Protein AF-A0A5B9WBH3-F1 (afdb_monomer_lite)

pLDDT: mean 72.21, std 20.03, range [35.59, 97.56]

Sequence (198 aa):
MARPLIAVFTYAAILFGCCPAHALAQNEKASPVPAEVEDGIDQLLQKSAAARLLAEMGPGTPIDAKVARLIDRLSLRDRVHTQAAATALIMLGRPAVPSIVRRMDDRRDVGILSFENRSPDAFEGVRHMGLPKVVDCLDEILSEITGEPVGSMAAGGREPGTARDERVAAWTEYLARMSPPVPAKSLPALRPAARPGR

Secondary structure (DSSP, 8-state):
----------------------SS-S----PPPPHHHHHHHHHHHHHHHHHHHHHHT-TTSHHHHHHHHHHHHHTT--HHHHHHHHHHHHHT-GGGHHHHHTT----SB---EEEE---TT-SSSEEEE---BHHHHHHHHHHHHHS--TT----S---HHHHHHHHHHHHHHHHHHHSPPPPGGGS---PPPPP---

Foldseek 3Di:
DDDDDDDDDDDDDDDDDDDDPDPPDPDPCPPPDPVVVVVVVVVVVLQVVLQVLLVCLDDPHPLLVLLVVLLVQQLPQDAVSVAVSLVVLLVVAPSNLNSLLVVLPFFRFGHKYKDQDPDPPDPDRIDIDRQGTSNSSSLVSNCSRPVDNQLPPPDDDDDPVVSSVSSSVSSVVVSVVSHDPDPPPPPDPPDPPPPPDD

Radius of gyration: 30.35 Å; chains: 1; bounding box: 63×84×89 Å

Structure (mmCIF, N/CA/C/O backbone):
data_AF-A0A5B9WBH3-F1
#
_entry.id   AF-A0A5B9WBH3-F1
#
loop_
_atom_site.group_PDB
_atom_site.id
_atom_site.type_symbol
_atom_site.label_atom_id
_atom_site.label_alt_id
_atom_site.label_comp_id
_atom_site.label_asym_id
_atom_site.label_entity_id
_atom_site.label_seq_id
_atom_site.pdbx_PDB_ins_code
_atom_site.Cartn_x
_atom_site.Cartn_y
_atom_site.Cartn_z
_atom_site.occupancy
_atom_site.B_iso_or_equiv
_atom_site.auth_seq_id
_atom_site.auth_comp_id
_atom_site.auth_asym_id
_atom_site.auth_atom_id
_atom_site.pdbx_PDB_model_num
ATOM 1 N N . MET A 1 1 ? -31.307 44.454 30.423 1.00 45.28 1 MET A N 1
ATOM 2 C CA . MET A 1 1 ? -31.261 45.141 31.731 1.00 45.28 1 MET A CA 1
ATOM 3 C C . MET A 1 1 ? -32.272 44.480 32.651 1.00 45.28 1 MET A C 1
ATOM 5 O O . MET A 1 1 ? -33.445 44.556 32.328 1.00 45.28 1 MET A O 1
ATOM 9 N N . ALA A 1 2 ? -31.815 43.790 33.702 1.00 37.78 2 ALA A N 1
ATOM 10 C CA . ALA A 1 2 ? -32.534 43.517 34.960 1.00 37.78 2 ALA A CA 1
ATOM 11 C C . ALA A 1 2 ? -31.741 42.469 35.768 1.00 37.78 2 ALA A C 1
ATOM 13 O O . ALA A 1 2 ? -31.766 41.282 35.458 1.00 37.78 2 ALA A O 1
ATOM 14 N N . ARG A 1 3 ? -31.014 42.933 36.790 1.00 41.84 3 ARG A N 1
ATOM 15 C CA . ARG A 1 3 ? -30.719 42.164 38.011 1.00 41.84 3 ARG A CA 1
ATOM 16 C C . ARG A 1 3 ? -31.828 42.475 39.016 1.00 41.84 3 ARG A C 1
ATOM 18 O O . ARG A 1 3 ? -32.322 43.603 39.008 1.00 41.84 3 ARG A O 1
ATOM 25 N N . PRO A 1 4 ? -32.208 41.514 39.861 1.00 50.97 4 PRO A N 1
ATOM 26 C CA . PRO A 1 4 ? -31.998 41.638 41.319 1.00 50.97 4 PRO A CA 1
ATOM 27 C C . PRO A 1 4 ? -31.682 40.256 41.948 1.00 50.97 4 PRO A C 1
ATOM 29 O O . PRO A 1 4 ? -31.708 39.263 41.235 1.00 50.97 4 PRO A O 1
ATOM 32 N N . LEU A 1 5 ? -31.387 40.005 43.225 1.00 41.09 5 LEU A N 1
ATOM 33 C CA . LEU A 1 5 ? -31.186 40.705 44.506 1.00 41.09 5 LEU A CA 1
ATOM 34 C C . LEU A 1 5 ? -30.414 39.652 45.346 1.00 41.09 5 LEU A C 1
ATOM 36 O O . LEU A 1 5 ? -30.782 38.482 45.342 1.00 41.09 5 LEU A O 1
ATOM 40 N N . ILE A 1 6 ? -29.211 39.928 45.845 1.00 37.62 6 ILE A N 1
ATOM 41 C CA . ILE A 1 6 ? -28.932 40.278 47.250 1.00 37.62 6 ILE A CA 1
ATOM 42 C C . ILE A 1 6 ? -29.762 39.461 48.260 1.00 37.62 6 ILE A C 1
ATOM 44 O O . ILE A 1 6 ? -30.907 39.799 48.544 1.00 37.62 6 ILE A O 1
ATOM 48 N N . ALA A 1 7 ? -29.129 38.457 48.871 1.00 40.09 7 ALA A N 1
ATOM 49 C CA . ALA A 1 7 ? -29.493 37.963 50.194 1.00 40.09 7 ALA A CA 1
ATOM 50 C C . ALA A 1 7 ? -28.272 38.117 51.105 1.00 40.09 7 ALA A C 1
ATOM 52 O O . ALA A 1 7 ? -27.273 37.409 50.994 1.00 40.09 7 ALA A O 1
ATOM 53 N N . VAL A 1 8 ? -28.370 39.135 51.951 1.00 39.97 8 VAL A N 1
ATOM 54 C CA . VAL A 1 8 ? -27.494 39.437 53.075 1.00 39.97 8 VAL A CA 1
ATOM 55 C C . VAL A 1 8 ? -27.805 38.429 54.178 1.00 39.97 8 VAL A C 1
ATOM 57 O O . VAL A 1 8 ? -28.952 38.339 54.603 1.00 39.97 8 VAL A O 1
ATOM 60 N N . PHE A 1 9 ? -26.801 37.707 54.668 1.00 40.72 9 PHE A N 1
ATOM 61 C CA . PHE A 1 9 ? -26.866 37.090 55.991 1.00 40.72 9 PHE A CA 1
ATOM 62 C C . PHE A 1 9 ? -25.696 37.596 56.824 1.00 40.72 9 PHE A C 1
ATOM 64 O O . PHE A 1 9 ? -24.573 37.104 56.760 1.00 40.72 9 PHE A O 1
ATOM 71 N N . THR A 1 10 ? -25.992 38.639 57.588 1.00 38.06 10 THR A N 1
ATOM 72 C CA . THR A 1 10 ? -25.220 39.085 58.738 1.00 38.06 10 THR A CA 1
ATOM 73 C C . THR A 1 10 ? -25.624 38.209 59.919 1.00 38.06 10 THR A C 1
ATOM 75 O O . THR A 1 10 ? -26.797 38.187 60.284 1.00 38.06 10 THR A O 1
ATOM 78 N N . TYR A 1 11 ? -24.673 37.531 60.556 1.00 38.16 11 TYR A N 1
ATOM 79 C CA . TYR A 1 11 ? -24.793 37.215 61.977 1.00 38.16 11 TYR A CA 1
ATOM 80 C C . TYR A 1 11 ? -23.462 37.516 62.654 1.00 38.16 11 TYR A C 1
ATOM 82 O O . TYR A 1 11 ? -22.400 37.065 62.228 1.00 38.16 11 TYR A O 1
ATOM 90 N N . ALA A 1 12 ? -23.547 38.386 63.652 1.00 40.47 12 ALA A N 1
ATOM 91 C CA . ALA A 1 12 ? -22.432 38.961 64.369 1.00 40.47 12 ALA A CA 1
ATOM 92 C C . ALA A 1 12 ? -21.926 38.020 65.474 1.00 40.47 12 ALA A C 1
ATOM 94 O O . ALA A 1 12 ? -22.718 37.415 66.188 1.00 40.47 12 ALA A O 1
ATOM 95 N N . ALA A 1 13 ? -20.594 37.954 65.549 1.00 40.16 13 ALA A N 1
ATOM 96 C CA . ALA A 1 13 ? -19.696 37.881 66.705 1.00 40.16 13 ALA A CA 1
ATOM 97 C C . ALA A 1 13 ? -20.182 37.268 68.035 1.00 40.16 13 ALA A C 1
ATOM 99 O O . ALA A 1 13 ? -21.192 37.687 68.588 1.00 40.16 13 ALA A O 1
ATOM 100 N N . ILE A 1 14 ? -19.311 36.461 68.663 1.00 40.50 14 ILE A N 1
ATOM 101 C CA . ILE A 1 14 ? -18.553 36.877 69.864 1.00 40.50 14 ILE A CA 1
ATOM 102 C C . ILE A 1 14 ? -17.531 35.796 70.284 1.00 40.50 14 ILE A C 1
ATOM 104 O O . ILE A 1 14 ? -17.875 34.652 70.549 1.00 40.50 14 ILE A O 1
ATOM 108 N N . LEU A 1 15 ? -16.268 36.241 70.319 1.00 41.50 15 LEU A N 1
ATOM 109 C CA . LEU A 1 15 ? -15.185 35.936 71.265 1.00 41.50 15 LEU A CA 1
ATOM 110 C C . LEU A 1 15 ? -14.890 34.469 71.618 1.00 41.50 15 LEU A C 1
ATOM 112 O O . LEU A 1 15 ? -15.536 33.902 72.483 1.00 41.50 15 LEU A O 1
ATOM 116 N N . PHE A 1 16 ? -13.768 33.947 71.119 1.00 39.69 16 PHE A N 1
ATOM 117 C CA . PHE A 1 16 ? -12.687 33.463 71.986 1.00 39.69 16 PHE A CA 1
ATOM 118 C C . PHE A 1 16 ? -11.386 33.408 71.179 1.00 39.69 16 PHE A C 1
ATOM 120 O O . PHE A 1 16 ? -11.353 32.934 70.045 1.00 39.69 16 PHE A O 1
ATOM 127 N N . GLY A 1 17 ? -10.324 33.975 71.746 1.00 43.62 17 GLY A N 1
ATOM 128 C CA . GLY A 1 17 ? -9.016 34.043 71.118 1.00 43.62 17 GLY A CA 1
ATOM 129 C C . GLY A 1 17 ? -8.348 32.674 71.012 1.00 43.62 17 GLY A C 1
ATOM 130 O O . GLY A 1 17 ? -8.277 31.934 71.986 1.00 43.62 17 GLY A O 1
ATOM 131 N N . CYS A 1 18 ? -7.817 32.386 69.828 1.00 35.59 18 CYS A N 1
ATOM 132 C CA . CYS A 1 18 ? -6.565 31.667 69.611 1.00 35.59 18 CYS A CA 1
ATOM 133 C C . CYS A 1 18 ? -6.263 31.703 68.111 1.00 35.59 18 CYS A C 1
ATOM 135 O O . CYS A 1 18 ? -6.928 31.040 67.320 1.00 35.59 18 CYS A O 1
ATOM 137 N N . CYS A 1 19 ? -5.223 32.440 67.719 1.00 44.34 19 CYS A N 1
ATOM 138 C CA . CYS A 1 19 ? -4.412 31.982 66.596 1.00 44.34 19 CYS A CA 1
ATOM 139 C C . CYS A 1 19 ? -3.874 30.595 66.973 1.00 44.34 19 CYS A C 1
ATOM 141 O O . CYS A 1 19 ? -3.338 30.427 68.069 1.00 44.34 19 CYS A O 1
ATOM 143 N N . PRO A 1 20 ? -3.970 29.625 66.060 1.00 45.88 20 PRO A N 1
ATOM 144 C CA . PRO A 1 20 ? -2.721 29.275 65.414 1.00 45.88 20 PRO A CA 1
ATOM 145 C C . PRO A 1 20 ? -2.880 29.130 63.903 1.00 45.88 20 PRO A C 1
ATOM 147 O O . PRO A 1 20 ? -3.717 28.393 63.383 1.00 45.88 20 PRO A O 1
ATOM 150 N N . ALA A 1 21 ? -1.980 29.808 63.200 1.00 46.62 21 ALA A N 1
ATOM 151 C CA . ALA A 1 21 ? -1.525 29.415 61.882 1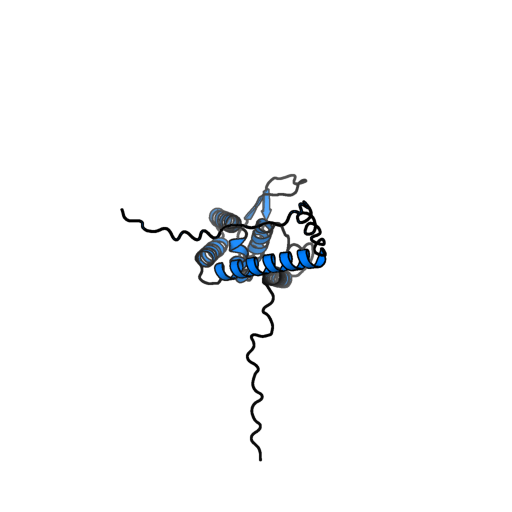.00 46.62 21 ALA A CA 1
ATOM 152 C C . ALA A 1 21 ? -0.964 27.981 61.958 1.00 46.62 21 ALA A C 1
ATOM 154 O O . ALA A 1 21 ? 0.203 27.784 62.294 1.00 46.62 21 ALA A O 1
ATOM 155 N N . HIS A 1 22 ? -1.817 26.977 61.736 1.00 43.72 22 HIS A N 1
ATOM 156 C CA . HIS A 1 22 ? -1.407 25.568 61.649 1.00 43.72 22 HIS A CA 1
ATOM 157 C C . HIS A 1 22 ? -2.372 24.683 60.838 1.00 43.72 22 HIS A C 1
ATOM 159 O O . HIS A 1 22 ? -2.498 23.492 61.097 1.00 43.72 22 HIS A O 1
ATOM 165 N N . ALA A 1 23 ? -3.058 25.249 59.840 1.00 40.47 23 ALA A N 1
ATOM 166 C CA . ALA A 1 23 ? -3.961 24.497 58.956 1.00 40.47 23 ALA A CA 1
ATOM 167 C C . ALA A 1 23 ? -3.548 24.541 57.472 1.00 40.47 23 ALA A C 1
ATOM 169 O O . ALA A 1 23 ? -4.366 24.309 56.588 1.00 40.47 23 ALA A O 1
ATOM 170 N N . LEU A 1 24 ? -2.276 24.830 57.186 1.00 45.56 24 LEU A N 1
ATOM 171 C CA . LEU A 1 24 ? -1.688 24.739 55.849 1.00 45.56 24 LEU A CA 1
ATOM 172 C C . LEU A 1 24 ? -0.327 24.053 55.967 1.00 45.56 24 LEU A C 1
ATOM 174 O O . LEU A 1 24 ? 0.647 24.747 56.225 1.00 45.56 24 LEU A O 1
ATOM 178 N N . ALA A 1 25 ? -0.276 22.720 55.856 1.00 42.53 25 ALA A N 1
ATOM 179 C CA . ALA A 1 25 ? 0.898 21.955 55.387 1.00 42.53 25 ALA A CA 1
ATOM 180 C C . ALA A 1 25 ? 0.766 20.445 55.670 1.00 42.53 25 ALA A C 1
ATOM 182 O O . ALA A 1 25 ? 1.658 19.858 56.266 1.00 42.53 25 ALA A O 1
ATOM 183 N N . GLN A 1 26 ? -0.320 19.781 55.260 1.00 42.81 26 GLN A N 1
ATOM 184 C CA . GLN A 1 26 ? -0.323 18.311 55.147 1.00 42.81 26 GLN A CA 1
ATOM 185 C C . GLN A 1 26 ? -1.177 17.857 53.958 1.00 42.81 26 GLN A C 1
ATOM 187 O O . GLN A 1 26 ? -2.165 17.155 54.130 1.00 42.81 26 GLN A O 1
ATOM 192 N N . ASN A 1 27 ? -0.825 18.280 52.739 1.00 44.38 27 ASN A N 1
ATOM 193 C CA . ASN A 1 27 ? -1.288 17.587 51.529 1.00 44.38 27 ASN A CA 1
ATOM 194 C C . ASN A 1 27 ? -0.328 17.759 50.333 1.00 44.38 27 ASN A C 1
ATOM 196 O O . ASN A 1 27 ? -0.752 18.041 49.222 1.00 44.38 27 ASN A O 1
ATOM 200 N N . GLU A 1 28 ? 0.980 17.617 50.568 1.00 47.72 28 GLU A N 1
ATOM 201 C CA . GLU A 1 28 ? 2.017 17.608 49.513 1.00 47.72 28 GLU A CA 1
ATOM 202 C C . GLU A 1 28 ? 2.911 16.364 49.614 1.00 47.72 28 GLU A C 1
ATOM 204 O O . GLU A 1 28 ? 4.130 16.401 49.480 1.00 47.72 28 GLU A O 1
ATOM 209 N N . LYS A 1 29 ? 2.300 15.209 49.867 1.00 47.22 29 LYS A N 1
ATOM 210 C CA . LYS A 1 29 ? 2.923 13.927 49.530 1.00 47.22 29 LYS A CA 1
ATOM 211 C C . LYS A 1 29 ? 1.923 13.107 48.736 1.00 47.22 29 LYS A C 1
ATOM 213 O O . LYS A 1 29 ? 1.423 12.091 49.209 1.00 47.22 29 LYS A O 1
ATOM 218 N N . ALA A 1 30 ? 1.630 13.569 47.519 1.00 48.53 30 ALA A N 1
ATOM 219 C CA . ALA A 1 30 ? 1.211 12.646 46.477 1.00 48.53 30 ALA A CA 1
ATOM 220 C C . ALA A 1 30 ? 2.344 11.619 46.359 1.00 48.53 30 ALA A C 1
ATOM 222 O O . ALA A 1 30 ? 3.451 11.954 45.938 1.00 48.53 30 ALA A O 1
ATOM 223 N N . SER A 1 31 ? 2.106 10.411 46.872 1.00 54.62 31 SER A N 1
ATOM 224 C CA . SER A 1 31 ? 3.015 9.292 46.644 1.00 54.62 31 SER A CA 1
ATOM 225 C C . SER A 1 31 ? 3.222 9.185 45.134 1.00 54.62 31 SER A C 1
ATOM 227 O O . SER A 1 31 ? 2.220 9.253 44.415 1.00 54.62 31 SER A O 1
ATOM 229 N N . PRO A 1 32 ? 4.470 9.069 44.646 1.00 57.03 32 PRO A N 1
ATOM 230 C CA . PRO A 1 32 ? 4.705 8.884 43.224 1.00 57.03 32 PRO A CA 1
ATOM 231 C C . PRO A 1 32 ? 3.894 7.670 42.782 1.00 57.03 32 PRO A C 1
ATOM 233 O O . PRO A 1 32 ? 3.957 6.611 43.416 1.00 57.03 32 PRO A O 1
ATOM 236 N N . VAL A 1 33 ? 3.066 7.862 41.756 1.00 52.12 33 VAL A N 1
ATOM 237 C CA . VAL A 1 33 ? 2.328 6.760 41.149 1.00 52.12 33 VAL A CA 1
ATOM 238 C C . VAL A 1 33 ? 3.382 5.725 40.742 1.00 52.12 33 VAL A C 1
ATOM 240 O O . VAL A 1 33 ? 4.384 6.099 40.130 1.00 52.12 33 VAL A O 1
ATOM 243 N N . PRO A 1 34 ? 3.251 4.453 41.152 1.00 61.97 34 PRO A N 1
ATOM 244 C CA . PRO A 1 34 ? 4.217 3.439 40.758 1.00 61.97 34 PRO A CA 1
ATOM 245 C C . PRO A 1 34 ? 4.263 3.386 39.228 1.00 61.97 34 PRO A C 1
ATOM 247 O O . PRO A 1 34 ? 3.211 3.315 38.595 1.00 61.97 34 PRO A O 1
ATOM 250 N N . ALA A 1 35 ? 5.466 3.438 38.648 1.00 60.31 35 ALA A N 1
ATOM 251 C CA . ALA A 1 35 ? 5.692 3.554 37.201 1.00 60.31 35 ALA A CA 1
ATOM 252 C C . ALA A 1 35 ? 4.912 2.511 36.374 1.00 60.31 35 ALA A C 1
ATOM 254 O O . ALA A 1 35 ? 4.437 2.796 35.284 1.00 60.31 35 ALA A O 1
ATOM 255 N N . GLU A 1 36 ? 4.672 1.333 36.950 1.00 58.53 36 GLU A N 1
ATOM 256 C CA . GLU A 1 36 ? 3.874 0.246 36.370 1.00 58.53 36 GLU A CA 1
ATOM 257 C C . GLU A 1 36 ? 2.406 0.638 36.088 1.00 58.53 36 GLU A C 1
ATOM 259 O O . GLU A 1 36 ? 1.774 0.108 35.173 1.00 58.53 36 GLU A O 1
ATOM 264 N N . VAL A 1 37 ? 1.846 1.568 36.869 1.00 65.75 37 VAL A N 1
ATOM 265 C CA . VAL A 1 37 ? 0.484 2.094 36.693 1.00 65.75 37 VAL A CA 1
ATOM 266 C C . VAL A 1 37 ? 0.457 3.207 35.644 1.00 65.75 37 VAL A C 1
ATOM 268 O O . VAL A 1 37 ? -0.500 3.269 34.873 1.00 65.75 37 VAL A O 1
ATOM 271 N N . GLU A 1 38 ? 1.496 4.044 35.568 1.00 59.59 38 GLU A N 1
ATOM 272 C CA . GLU A 1 38 ? 1.630 5.063 34.513 1.00 59.59 38 GLU A CA 1
ATOM 273 C C . GLU A 1 38 ? 1.822 4.405 33.138 1.00 59.59 38 GLU A C 1
ATOM 275 O O . GLU A 1 38 ? 1.046 4.679 32.220 1.00 59.59 38 GLU A O 1
ATOM 280 N N . ASP A 1 39 ? 2.717 3.417 33.039 1.00 64.00 39 ASP A N 1
ATOM 281 C CA . ASP A 1 39 ? 2.918 2.608 31.830 1.00 64.00 39 ASP A CA 1
ATOM 282 C C . ASP A 1 39 ? 1.623 1.900 31.394 1.00 64.00 39 ASP A C 1
ATOM 284 O O . ASP A 1 39 ? 1.304 1.800 30.204 1.00 64.00 39 ASP A O 1
ATOM 288 N N . GLY A 1 40 ? 0.833 1.418 32.361 1.00 64.75 40 GLY A N 1
ATOM 289 C CA . GLY A 1 40 ? -0.454 0.776 32.107 1.00 64.75 40 GLY A CA 1
ATOM 290 C C . GLY A 1 40 ? -1.502 1.728 31.521 1.00 64.75 40 GLY A C 1
ATOM 291 O O . GLY A 1 40 ? -2.245 1.339 30.613 1.00 64.75 40 GLY A O 1
ATOM 292 N N . ILE A 1 41 ? -1.556 2.971 32.010 1.00 64.31 41 ILE A N 1
ATOM 293 C CA . ILE A 1 41 ? -2.481 4.009 31.533 1.00 64.31 41 ILE A CA 1
ATOM 294 C C . ILE A 1 41 ? -2.085 4.474 30.128 1.00 64.31 41 ILE A C 1
ATOM 296 O O . ILE A 1 41 ? -2.949 4.525 29.247 1.00 64.31 41 ILE A O 1
ATOM 300 N N . ASP A 1 42 ? -0.800 4.721 29.882 1.00 61.72 42 ASP A N 1
ATOM 301 C CA . ASP A 1 42 ? -0.295 5.146 28.573 1.00 61.72 42 ASP A CA 1
ATOM 302 C C . ASP A 1 42 ? -0.524 4.079 27.504 1.00 61.72 42 ASP A C 1
ATOM 304 O O . ASP A 1 42 ? -1.022 4.364 26.408 1.00 61.72 42 ASP A O 1
ATOM 308 N N . GLN A 1 43 ? -0.283 2.813 27.849 1.00 64.44 43 GLN A N 1
ATOM 309 C CA . GLN A 1 43 ? -0.544 1.704 26.944 1.00 64.44 43 GLN A CA 1
ATOM 310 C C . GLN A 1 43 ? -2.046 1.560 26.623 1.00 64.44 43 GLN A C 1
ATOM 312 O O . GLN A 1 43 ? -2.413 1.229 25.492 1.00 64.44 43 GLN A O 1
ATOM 317 N N . LEU A 1 44 ? -2.936 1.820 27.587 1.00 62.81 44 LEU A N 1
ATOM 318 C CA . LEU A 1 44 ? -4.392 1.827 27.391 1.00 62.81 44 LEU A CA 1
ATOM 319 C C . LEU A 1 44 ? -4.859 2.995 26.512 1.00 62.81 44 LEU A C 1
ATOM 321 O O . LEU A 1 44 ? -5.686 2.801 25.613 1.00 62.81 44 LEU A O 1
ATOM 325 N N . LEU A 1 45 ? -4.309 4.190 26.727 1.00 64.94 45 LEU A N 1
ATOM 326 C CA . LEU A 1 45 ? -4.603 5.375 25.923 1.00 64.94 45 LEU A CA 1
ATOM 327 C C . LEU A 1 45 ? -4.163 5.171 24.470 1.00 64.94 45 LEU A C 1
ATOM 329 O O . LEU A 1 45 ? -4.971 5.368 23.556 1.00 64.94 45 LEU A O 1
ATOM 333 N N . GLN A 1 46 ? -2.949 4.664 24.253 1.00 62.88 46 GLN A N 1
ATOM 334 C CA . GLN A 1 46 ? -2.411 4.359 22.927 1.00 62.88 46 GLN A CA 1
ATOM 335 C C . GLN A 1 46 ? -3.257 3.306 22.188 1.00 62.88 46 GLN A C 1
ATOM 337 O O . GLN A 1 46 ? -3.597 3.490 21.016 1.00 62.88 46 GLN A O 1
ATOM 342 N N . LYS A 1 47 ? -3.699 2.252 22.889 1.00 62.66 47 LYS A N 1
ATOM 343 C CA . LYS A 1 47 ? -4.615 1.223 22.361 1.00 62.66 47 LYS A CA 1
ATOM 344 C C . LYS A 1 47 ? -5.976 1.797 21.948 1.00 62.66 47 LYS A C 1
ATOM 346 O O . LYS A 1 47 ? -6.510 1.434 20.901 1.00 62.66 47 LYS A O 1
ATOM 351 N N . SER A 1 48 ? -6.545 2.703 22.745 1.00 59.06 48 SER A N 1
ATOM 352 C CA . SER A 1 48 ? -7.857 3.308 22.467 1.00 59.06 48 SER A CA 1
ATOM 353 C C . SER A 1 48 ? -7.835 4.285 21.282 1.00 59.06 48 SER A C 1
ATOM 355 O O . SER A 1 48 ? -8.784 4.329 20.494 1.00 59.06 48 SER A O 1
ATOM 357 N N . ALA A 1 49 ? -6.732 5.019 21.106 1.00 62.69 49 ALA A N 1
ATOM 358 C CA . ALA A 1 49 ? -6.524 5.915 19.974 1.00 62.69 49 ALA A CA 1
ATOM 359 C C . ALA A 1 49 ? -6.351 5.136 18.664 1.00 62.69 49 ALA A C 1
ATOM 361 O O . ALA A 1 49 ? -6.963 5.477 17.650 1.00 62.69 49 ALA A O 1
ATOM 362 N N . ALA A 1 50 ? -5.585 4.045 18.697 1.00 61.91 50 ALA A N 1
ATOM 363 C CA . ALA A 1 50 ? -5.367 3.211 17.525 1.00 61.91 50 ALA A CA 1
ATOM 364 C C . ALA A 1 50 ? -6.656 2.506 17.059 1.00 61.91 50 ALA A C 1
ATOM 366 O O . ALA A 1 50 ? -6.935 2.469 15.862 1.00 61.91 50 ALA A O 1
ATOM 367 N N . ALA A 1 51 ? -7.510 2.059 17.988 1.00 61.22 51 ALA A N 1
ATOM 368 C CA . ALA A 1 51 ? -8.837 1.516 17.670 1.00 61.22 51 ALA A CA 1
ATOM 369 C C . ALA A 1 51 ? -9.735 2.510 16.923 1.00 61.22 51 ALA A C 1
ATOM 371 O O . ALA A 1 51 ? -10.397 2.149 15.952 1.00 61.22 51 ALA A O 1
ATOM 372 N N . ARG A 1 52 ? -9.774 3.763 17.396 1.00 64.19 52 ARG A N 1
ATOM 373 C CA . ARG A 1 52 ? -10.585 4.828 16.789 1.00 64.19 52 ARG A CA 1
ATOM 374 C C . ARG A 1 52 ? -10.076 5.181 15.400 1.00 64.19 52 ARG A C 1
ATOM 376 O O . ARG A 1 52 ? -10.865 5.210 14.462 1.00 64.19 52 ARG A O 1
ATOM 383 N N . LEU A 1 53 ? -8.760 5.330 15.259 1.00 64.25 53 LEU A N 1
ATOM 384 C CA . LEU A 1 53 ? -8.108 5.542 13.970 1.00 64.25 53 LEU A CA 1
ATOM 385 C C . LEU A 1 53 ? -8.442 4.414 12.984 1.00 64.25 53 LEU A C 1
ATOM 387 O O . LEU A 1 53 ? -8.846 4.675 11.858 1.00 64.25 53 LEU A O 1
ATOM 391 N N . LEU A 1 54 ? -8.358 3.153 13.406 1.00 65.88 54 LEU A N 1
ATOM 392 C CA . LEU A 1 54 ? -8.703 2.011 12.555 1.00 65.88 54 LEU A CA 1
ATOM 393 C C . LEU A 1 54 ? -10.180 1.991 12.138 1.00 65.88 54 LEU A C 1
ATOM 395 O O . LEU A 1 54 ? -10.480 1.661 10.989 1.00 65.88 54 LEU A O 1
ATOM 399 N N . ALA A 1 55 ? -11.093 2.366 13.037 1.0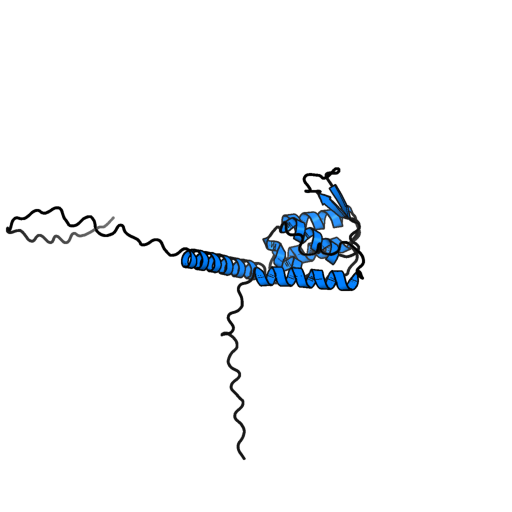0 64.44 55 ALA A N 1
ATOM 400 C CA . ALA A 1 55 ? -12.524 2.447 12.748 1.00 64.44 55 ALA A CA 1
ATOM 401 C C . ALA A 1 55 ? -12.855 3.572 11.750 1.00 64.44 55 ALA A C 1
ATOM 403 O O . ALA A 1 55 ? -13.620 3.357 10.809 1.00 64.44 55 ALA A O 1
ATOM 404 N N . GLU A 1 56 ? -12.227 4.741 11.894 1.00 66.38 56 GLU A N 1
ATOM 405 C CA . GLU A 1 56 ? -12.371 5.886 10.979 1.00 66.38 56 GLU A CA 1
ATOM 406 C C . GLU A 1 56 ? -11.750 5.635 9.593 1.00 66.38 56 GLU A C 1
ATOM 408 O O . GLU A 1 56 ? -12.048 6.342 8.631 1.00 66.38 56 GLU A O 1
ATOM 413 N N . MET A 1 57 ? -10.921 4.594 9.473 1.00 69.88 57 MET A N 1
ATOM 414 C CA . MET A 1 57 ? -10.217 4.181 8.249 1.00 69.88 57 MET A CA 1
ATOM 415 C C . MET A 1 57 ? -10.731 2.819 7.738 1.00 69.88 57 MET A C 1
ATOM 417 O O . MET A 1 57 ? -10.087 2.126 6.937 1.00 69.88 57 MET A O 1
ATOM 421 N N . GLY A 1 58 ? -11.922 2.426 8.206 1.00 71.94 58 GLY A N 1
ATOM 422 C CA . GLY A 1 58 ? -12.659 1.231 7.809 1.00 71.94 58 GLY A CA 1
ATOM 423 C C . GLY A 1 58 ? -12.994 1.167 6.307 1.00 71.94 58 GLY A C 1
ATOM 424 O O . GLY A 1 58 ? -12.751 2.126 5.562 1.00 71.94 58 GLY A O 1
ATOM 425 N N . PRO A 1 59 ? -13.523 0.027 5.825 1.00 80.19 59 PRO A N 1
ATOM 426 C CA . PRO A 1 59 ? -13.950 -0.117 4.436 1.00 80.19 59 PRO A CA 1
ATOM 427 C C . PRO A 1 59 ? -15.014 0.928 4.078 1.00 80.19 59 PRO A C 1
ATOM 429 O O . PRO A 1 59 ? -15.858 1.259 4.907 1.00 80.19 59 PRO A O 1
ATOM 432 N N . GLY A 1 60 ? -14.986 1.443 2.847 1.00 82.12 60 GLY A N 1
ATOM 433 C CA . GLY A 1 60 ? -15.996 2.399 2.366 1.00 82.12 60 GLY A CA 1
ATOM 434 C C . GLY A 1 60 ? -15.783 3.857 2.795 1.00 82.12 60 GLY A C 1
ATOM 435 O O . GLY A 1 60 ? -16.577 4.726 2.440 1.00 82.12 60 GLY A O 1
ATOM 436 N N . THR A 1 61 ? -14.699 4.156 3.509 1.00 87.94 61 THR A N 1
ATOM 437 C CA . THR A 1 61 ? -14.293 5.534 3.819 1.00 87.94 61 THR A CA 1
ATOM 438 C C . THR A 1 61 ? -13.718 6.241 2.578 1.00 87.94 61 THR A C 1
ATOM 440 O O . THR A 1 61 ? -13.270 5.586 1.629 1.00 87.94 61 THR A O 1
ATOM 443 N N . PRO A 1 62 ? -13.657 7.588 2.551 1.00 91.19 62 PRO A N 1
ATOM 444 C CA . PRO A 1 62 ? -13.031 8.313 1.442 1.00 91.19 62 PRO A CA 1
ATOM 445 C C . PRO A 1 62 ? -11.563 7.933 1.206 1.00 91.19 62 PRO A C 1
ATOM 447 O O . PRO A 1 62 ? -11.113 7.889 0.056 1.00 91.19 62 PRO A O 1
ATOM 450 N N . ILE A 1 63 ? -10.822 7.634 2.282 1.00 90.94 63 ILE A N 1
ATOM 451 C CA . ILE A 1 63 ? -9.432 7.174 2.196 1.00 90.94 63 ILE A CA 1
ATOM 452 C C . ILE A 1 63 ? -9.347 5.768 1.598 1.00 90.94 63 ILE A C 1
ATOM 454 O O . ILE A 1 63 ? -8.532 5.550 0.706 1.00 90.94 63 ILE A O 1
ATOM 458 N N . ASP A 1 64 ? -10.245 4.859 1.982 1.00 92.00 64 ASP A N 1
ATOM 459 C CA . ASP A 1 64 ? -10.331 3.504 1.432 1.00 92.00 64 ASP A CA 1
ATOM 460 C C . ASP A 1 64 ? -10.607 3.518 -0.081 1.00 92.00 64 ASP A C 1
ATOM 462 O O . ASP A 1 64 ? -9.907 2.865 -0.858 1.00 92.00 64 ASP A O 1
ATOM 466 N N . ALA A 1 65 ? -11.552 4.354 -0.526 1.00 94.31 65 ALA A N 1
ATOM 467 C CA . ALA A 1 65 ? -11.853 4.538 -1.945 1.00 94.31 65 ALA A CA 1
ATOM 468 C C . ALA A 1 65 ? -10.683 5.166 -2.722 1.00 94.31 65 ALA A C 1
ATOM 470 O O . ALA A 1 65 ? -10.441 4.830 -3.884 1.00 94.31 65 ALA A O 1
ATOM 471 N N . LYS A 1 66 ? -9.944 6.094 -2.098 1.00 96.25 66 LYS A N 1
ATOM 472 C CA . LYS A 1 66 ? -8.748 6.696 -2.700 1.00 96.25 66 LYS A CA 1
ATOM 473 C C . LYS A 1 66 ? -7.621 5.671 -2.831 1.00 96.25 66 LYS A C 1
ATOM 475 O O . LYS A 1 66 ? -7.028 5.597 -3.903 1.00 96.25 66 LYS A O 1
ATOM 480 N N . VAL A 1 67 ? -7.373 4.865 -1.798 1.00 97.00 67 VAL A N 1
ATOM 481 C CA . VAL A 1 67 ? -6.384 3.776 -1.819 1.00 97.00 67 VAL A CA 1
ATOM 482 C C . VAL A 1 67 ? -6.715 2.768 -2.917 1.00 97.00 67 VAL A C 1
ATOM 484 O O . VAL A 1 67 ? -5.845 2.476 -3.729 1.00 97.00 67 VAL A O 1
ATOM 487 N N . ALA A 1 68 ? -7.968 2.310 -3.016 1.00 96.25 68 ALA A N 1
ATOM 488 C CA . ALA A 1 68 ? -8.387 1.369 -4.059 1.00 96.25 68 ALA A CA 1
ATOM 489 C C . ALA A 1 68 ? -8.043 1.872 -5.474 1.00 96.25 68 ALA A C 1
ATOM 491 O O . ALA A 1 68 ? -7.363 1.185 -6.232 1.00 96.25 68 ALA A O 1
ATOM 492 N N . ARG A 1 69 ? -8.415 3.122 -5.792 1.00 97.06 69 ARG A N 1
ATOM 493 C CA . ARG A 1 69 ? -8.116 3.734 -7.099 1.00 97.06 69 ARG A CA 1
ATOM 494 C C . ARG A 1 69 ? -6.621 3.859 -7.384 1.00 97.06 69 ARG A C 1
ATOM 496 O O . ARG A 1 69 ? -6.216 3.773 -8.540 1.00 97.06 69 ARG A O 1
ATOM 503 N N . LEU A 1 70 ? -5.806 4.134 -6.367 1.00 97.56 70 LEU A N 1
ATOM 504 C CA . LEU A 1 70 ? -4.356 4.234 -6.535 1.00 97.56 70 LEU A CA 1
ATOM 505 C C . LEU A 1 70 ? -3.725 2.856 -6.757 1.00 97.56 70 LEU A C 1
ATOM 507 O O . LEU A 1 70 ? -2.862 2.730 -7.619 1.00 97.56 70 LEU A O 1
ATOM 511 N N . ILE A 1 71 ? -4.199 1.822 -6.058 1.00 96.62 71 ILE A N 1
ATOM 512 C CA . ILE A 1 71 ? -3.743 0.439 -6.256 1.00 96.62 71 ILE A CA 1
ATOM 513 C C . ILE A 1 71 ? -4.067 -0.047 -7.671 1.00 96.62 71 ILE A C 1
ATOM 515 O O . ILE A 1 71 ? -3.201 -0.609 -8.338 1.00 96.62 71 ILE A O 1
ATOM 519 N N . ASP A 1 72 ? -5.257 0.256 -8.191 1.00 95.56 72 ASP A N 1
ATOM 520 C CA . ASP A 1 72 ? -5.596 -0.072 -9.581 1.00 95.56 72 ASP A CA 1
ATOM 521 C C . ASP A 1 72 ? -4.652 0.594 -10.589 1.00 95.56 72 ASP A C 1
ATOM 523 O O . ASP A 1 72 ? -4.281 -0.012 -11.595 1.00 95.56 72 ASP A O 1
ATOM 527 N N . ARG A 1 73 ? -4.190 1.815 -10.295 1.00 95.12 73 ARG A N 1
ATOM 528 C CA . ARG A 1 73 ? -3.215 2.518 -11.139 1.00 95.12 73 ARG A CA 1
ATOM 529 C C . ARG A 1 73 ? -1.819 1.902 -11.103 1.00 95.12 73 ARG A C 1
ATOM 531 O O . ARG A 1 73 ? -1.106 2.028 -12.096 1.00 95.12 73 ARG A O 1
ATOM 538 N N . LEU A 1 74 ? -1.431 1.207 -10.029 1.00 94.12 74 LEU A N 1
ATOM 539 C CA . LEU A 1 74 ? -0.151 0.486 -9.992 1.00 94.12 74 LEU A CA 1
ATOM 540 C C . LEU A 1 74 ? -0.082 -0.573 -11.104 1.00 94.12 74 LEU A C 1
ATOM 542 O O . LEU A 1 74 ? 0.966 -0.744 -11.723 1.00 94.12 74 LEU A O 1
ATOM 546 N N . SER A 1 75 ? -1.215 -1.203 -11.425 1.00 91.62 75 SER A N 1
ATOM 547 C CA . SER A 1 75 ? -1.313 -2.276 -12.425 1.00 91.62 75 SER A CA 1
ATOM 548 C C . SER A 1 75 ? -1.361 -1.792 -13.881 1.00 91.62 75 SER A C 1
ATOM 550 O O . SER A 1 75 ? -1.421 -2.615 -14.792 1.00 91.62 75 SER A O 1
ATOM 552 N N . LEU A 1 76 ? -1.334 -0.478 -14.139 1.00 89.00 76 LEU A N 1
ATOM 553 C CA . LEU A 1 76 ? -1.397 0.061 -15.506 1.00 89.00 76 LEU A CA 1
ATOM 554 C C . LEU A 1 76 ? -0.121 -0.188 -16.320 1.00 89.00 76 LEU A C 1
ATOM 556 O O . LEU A 1 76 ? -0.141 -0.013 -17.535 1.00 89.00 76 LEU A O 1
ATOM 560 N N . ARG A 1 77 ? 0.981 -0.586 -15.666 1.00 81.44 77 ARG A N 1
ATOM 561 C CA . ARG A 1 77 ? 2.298 -0.864 -16.275 1.00 81.44 77 ARG A CA 1
ATOM 562 C C . ARG A 1 77 ? 2.913 0.301 -17.061 1.00 81.44 77 ARG A C 1
ATOM 564 O O . ARG A 1 77 ? 3.954 0.132 -17.690 1.00 81.44 77 ARG A O 1
ATOM 571 N N . ASP A 1 78 ? 2.323 1.487 -16.969 1.00 88.88 78 ASP A N 1
ATOM 572 C CA . ASP A 1 78 ? 2.923 2.732 -17.419 1.00 88.88 78 ASP A CA 1
ATOM 573 C C . ASP A 1 78 ? 3.785 3.323 -16.300 1.00 88.88 78 ASP A C 1
ATOM 575 O O . ASP A 1 78 ? 3.299 3.585 -15.199 1.00 88.88 78 ASP A O 1
ATOM 579 N N . ARG A 1 79 ? 5.068 3.564 -16.585 1.00 88.12 79 ARG A N 1
ATOM 580 C CA . ARG A 1 79 ? 6.043 4.003 -15.575 1.00 88.12 79 ARG A CA 1
ATOM 581 C C . ARG A 1 79 ? 5.617 5.292 -14.870 1.00 88.12 79 ARG A C 1
ATOM 583 O O . 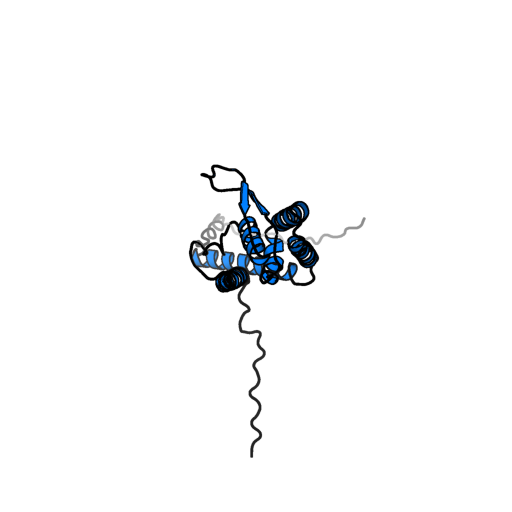ARG A 1 79 ? 5.796 5.400 -13.660 1.00 88.12 79 ARG A O 1
ATOM 590 N N . VAL A 1 80 ? 5.064 6.261 -15.600 1.00 90.81 80 VAL A N 1
ATOM 591 C CA . VAL A 1 80 ? 4.691 7.569 -15.041 1.00 90.81 80 VAL A CA 1
ATOM 592 C C . VAL A 1 80 ? 3.492 7.424 -14.109 1.00 90.81 80 VAL A C 1
ATOM 594 O O . VAL A 1 80 ? 3.528 7.905 -12.976 1.00 90.81 80 VAL A O 1
ATOM 597 N N . HIS A 1 81 ? 2.450 6.716 -14.544 1.00 91.06 81 HIS A N 1
ATOM 598 C CA . HIS A 1 81 ? 1.241 6.508 -13.749 1.00 91.06 81 HIS A CA 1
ATOM 599 C C . HIS A 1 81 ? 1.493 5.602 -12.543 1.00 91.06 81 HIS A C 1
ATOM 601 O O . HIS A 1 81 ? 1.006 5.902 -11.451 1.00 91.06 81 HIS A O 1
ATOM 607 N N . THR A 1 82 ? 2.276 4.535 -12.713 1.00 92.50 82 THR A N 1
ATOM 608 C CA . THR A 1 82 ? 2.649 3.623 -11.628 1.00 92.50 82 THR A CA 1
ATOM 609 C C . THR A 1 82 ? 3.489 4.355 -10.576 1.00 92.50 82 THR A C 1
ATOM 611 O O . THR A 1 82 ? 3.172 4.267 -9.389 1.00 92.50 82 THR A O 1
ATOM 614 N N . GLN A 1 83 ? 4.477 5.166 -10.981 1.00 94.69 83 GLN A N 1
ATOM 615 C CA . GLN A 1 83 ? 5.265 5.981 -10.050 1.00 94.69 83 GLN A CA 1
ATOM 616 C C . GLN A 1 83 ? 4.404 7.021 -9.321 1.00 94.69 83 GLN A C 1
ATOM 618 O O . GLN A 1 83 ? 4.475 7.129 -8.099 1.00 94.69 83 GLN A O 1
ATOM 623 N N . ALA A 1 84 ? 3.550 7.752 -10.044 1.00 94.69 84 ALA A N 1
ATOM 624 C CA . ALA A 1 84 ? 2.661 8.745 -9.444 1.00 94.69 84 ALA A CA 1
ATOM 625 C C . ALA A 1 84 ? 1.681 8.114 -8.443 1.00 94.69 84 ALA A C 1
ATOM 627 O O . ALA A 1 84 ? 1.395 8.701 -7.399 1.00 94.69 84 ALA A O 1
ATOM 628 N N . ALA A 1 85 ? 1.180 6.910 -8.734 1.00 96.12 85 ALA A N 1
ATOM 629 C CA . ALA A 1 85 ? 0.314 6.168 -7.828 1.00 96.12 85 ALA A CA 1
ATOM 630 C C . ALA A 1 85 ? 1.052 5.724 -6.556 1.00 96.12 85 ALA A C 1
ATOM 632 O O . ALA A 1 85 ? 0.520 5.916 -5.462 1.00 96.12 85 ALA A O 1
ATOM 633 N N . ALA A 1 86 ? 2.276 5.203 -6.685 1.00 95.56 86 ALA A N 1
ATOM 634 C CA . ALA A 1 86 ? 3.105 4.820 -5.544 1.00 95.56 86 ALA A CA 1
ATOM 635 C C . ALA A 1 86 ? 3.425 6.027 -4.646 1.00 95.56 86 ALA A C 1
ATOM 637 O O . ALA A 1 86 ? 3.169 5.988 -3.443 1.00 95.56 86 ALA A O 1
ATOM 638 N N . THR A 1 87 ? 3.879 7.141 -5.230 1.00 95.62 87 THR A N 1
ATOM 639 C CA . THR A 1 87 ? 4.128 8.389 -4.493 1.00 95.62 87 THR A CA 1
ATOM 640 C C . THR A 1 87 ? 2.862 8.891 -3.797 1.00 95.62 87 THR A C 1
ATOM 642 O O . THR A 1 87 ? 2.903 9.246 -2.621 1.00 95.62 87 THR A O 1
ATOM 645 N N . ALA A 1 88 ? 1.714 8.874 -4.480 1.00 97.06 88 ALA A N 1
ATOM 646 C CA . ALA A 1 88 ? 0.452 9.299 -3.886 1.00 97.06 88 ALA A CA 1
ATOM 647 C C . ALA A 1 88 ? 0.015 8.403 -2.717 1.00 97.06 88 ALA A C 1
ATOM 649 O O . ALA A 1 88 ? -0.539 8.927 -1.754 1.00 97.06 88 ALA A O 1
ATOM 650 N N . LEU A 1 89 ? 0.258 7.088 -2.779 1.00 97.06 89 LEU A N 1
ATOM 651 C CA . LEU A 1 89 ? -0.002 6.170 -1.665 1.00 97.06 89 LEU A CA 1
ATOM 652 C C . LEU A 1 89 ? 0.884 6.495 -0.457 1.00 97.06 89 LEU A C 1
ATOM 654 O O . LEU A 1 89 ? 0.357 6.605 0.647 1.00 97.06 89 LEU A O 1
ATOM 658 N N . ILE A 1 90 ? 2.184 6.731 -0.669 1.00 95.81 90 ILE A N 1
ATOM 659 C CA . ILE A 1 90 ? 3.122 7.136 0.394 1.00 95.81 90 ILE A CA 1
ATOM 660 C C . ILE A 1 90 ? 2.664 8.445 1.052 1.00 95.81 90 ILE A C 1
ATOM 662 O O . ILE A 1 90 ? 2.608 8.543 2.276 1.00 95.81 90 ILE A O 1
ATOM 666 N N . MET A 1 91 ? 2.254 9.434 0.253 1.00 95.50 91 MET A N 1
ATOM 667 C CA . MET A 1 91 ? 1.785 10.733 0.750 1.00 95.50 91 MET A CA 1
ATOM 668 C C . MET A 1 91 ? 0.493 10.666 1.575 1.00 95.50 91 MET A C 1
ATOM 670 O O . MET A 1 91 ? 0.215 11.598 2.329 1.00 95.50 91 MET A O 1
ATOM 674 N N . LEU A 1 92 ? -0.317 9.606 1.454 1.00 93.94 92 LEU A N 1
ATOM 675 C CA . LEU A 1 92 ? -1.459 9.420 2.358 1.00 93.94 92 LEU A CA 1
ATOM 676 C C . LEU A 1 92 ? -1.014 9.119 3.795 1.00 93.94 92 LEU A C 1
ATOM 678 O O . LEU A 1 92 ? -1.788 9.344 4.724 1.00 93.94 92 LEU A O 1
ATOM 682 N N . GLY A 1 93 ? 0.214 8.629 3.972 1.00 91.19 93 GLY A N 1
ATOM 683 C CA . GLY A 1 93 ? 0.832 8.389 5.266 1.00 91.19 93 GLY A CA 1
ATOM 684 C C . GLY A 1 93 ? 0.129 7.319 6.101 1.00 91.19 93 GLY A C 1
ATOM 685 O O . GLY A 1 93 ? -0.618 6.471 5.603 1.00 91.19 93 GLY A O 1
ATOM 686 N N . ARG A 1 94 ? 0.374 7.374 7.416 1.00 90.31 94 ARG A N 1
ATOM 687 C CA . ARG A 1 94 ? -0.128 6.401 8.403 1.00 90.31 94 ARG A CA 1
ATOM 688 C C . ARG A 1 94 ? -1.640 6.136 8.315 1.00 90.31 94 ARG A C 1
ATOM 690 O O . ARG A 1 94 ? -2.016 4.971 8.443 1.00 90.31 94 ARG A O 1
ATOM 697 N N . PRO A 1 95 ? -2.509 7.130 8.036 1.00 88.38 95 PRO A N 1
ATOM 698 C CA . PRO A 1 9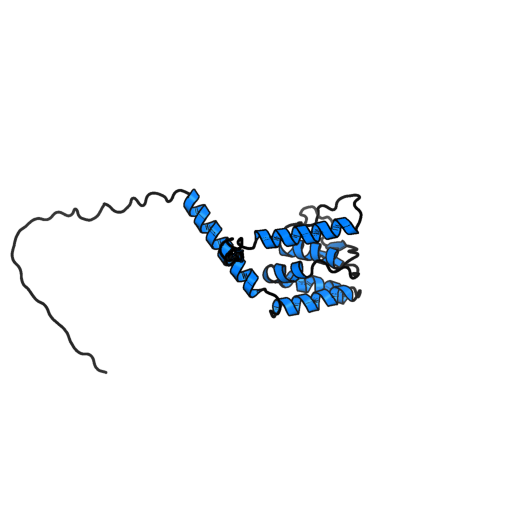5 ? -3.938 6.868 7.908 1.00 88.38 95 PRO A CA 1
ATOM 699 C C . PRO A 1 95 ? -4.335 5.874 6.799 1.00 88.38 95 PRO A C 1
ATOM 701 O O . PRO A 1 95 ? -5.362 5.205 6.890 1.00 88.38 95 PRO A O 1
ATOM 704 N N . ALA A 1 96 ? -3.536 5.733 5.739 1.00 92.38 96 ALA A N 1
ATOM 705 C CA . ALA A 1 96 ? -3.851 4.793 4.661 1.00 92.38 96 ALA A CA 1
ATOM 706 C C . ALA A 1 96 ? -3.452 3.344 4.965 1.00 92.38 96 ALA A C 1
ATOM 708 O O . ALA A 1 96 ? -3.974 2.438 4.312 1.00 92.38 96 ALA A O 1
ATOM 709 N N . VAL A 1 97 ? -2.573 3.110 5.947 1.00 92.31 97 VAL A N 1
ATOM 710 C CA . VAL A 1 97 ? -1.983 1.789 6.229 1.00 92.31 97 VAL A CA 1
ATOM 711 C C . VAL A 1 97 ? -3.045 0.689 6.355 1.00 92.31 97 VAL A C 1
ATOM 713 O O . VAL A 1 97 ? -2.928 -0.308 5.641 1.00 92.31 97 VAL A O 1
ATOM 716 N N . PRO A 1 98 ? -4.147 0.852 7.119 1.00 91.88 98 PRO A N 1
ATOM 717 C CA . PRO A 1 98 ? -5.153 -0.206 7.225 1.00 91.88 98 PRO A CA 1
ATOM 718 C C . PRO A 1 98 ? -5.845 -0.529 5.902 1.00 91.88 98 PRO A C 1
ATOM 720 O O . PRO A 1 98 ? -6.126 -1.687 5.602 1.00 91.88 98 PRO A O 1
ATOM 723 N N . SER A 1 99 ? -6.100 0.494 5.086 1.00 93.81 99 SER A N 1
ATOM 724 C CA . SER A 1 99 ? -6.735 0.325 3.777 1.00 93.81 99 SER A CA 1
ATOM 725 C C . SER A 1 99 ? -5.807 -0.342 2.761 1.00 93.81 99 SER A C 1
ATOM 727 O O . SER A 1 99 ? -6.295 -1.085 1.905 1.00 93.81 99 SER A O 1
ATOM 729 N N . ILE A 1 100 ? -4.498 -0.085 2.854 1.00 95.38 100 ILE A N 1
ATOM 730 C CA . ILE A 1 100 ? -3.472 -0.706 2.009 1.00 95.38 100 ILE A CA 1
ATOM 731 C C . ILE A 1 100 ? -3.305 -2.180 2.385 1.00 95.38 100 ILE A C 1
ATOM 733 O O . ILE A 1 100 ? -3.403 -3.036 1.512 1.00 95.38 100 ILE A O 1
ATOM 737 N N . VAL A 1 101 ? -3.144 -2.495 3.675 1.00 93.19 101 VAL A N 1
ATOM 738 C CA . VAL A 1 101 ? -2.946 -3.880 4.139 1.00 93.19 101 VAL A CA 1
ATOM 739 C C . VAL A 1 101 ? -4.144 -4.772 3.797 1.00 93.19 101 VAL A C 1
ATOM 741 O O . VAL A 1 101 ? -3.956 -5.895 3.340 1.00 93.19 101 VAL A O 1
ATOM 744 N N . ARG A 1 102 ? -5.386 -4.266 3.889 1.00 92.12 102 ARG A N 1
ATOM 745 C CA . ARG A 1 102 ? -6.584 -5.006 3.431 1.00 92.12 102 ARG A CA 1
ATOM 746 C C . ARG A 1 102 ? -6.540 -5.420 1.955 1.00 92.12 102 ARG A C 1
ATOM 748 O O . ARG A 1 102 ? -7.278 -6.315 1.559 1.00 92.12 102 ARG A O 1
ATOM 755 N N . ARG A 1 103 ? -5.740 -4.737 1.136 1.00 95.06 103 ARG A N 1
ATOM 756 C CA . ARG A 1 103 ? -5.583 -4.973 -0.308 1.00 95.06 103 ARG A CA 1
ATOM 757 C C . ARG A 1 103 ? -4.206 -5.527 -0.654 1.00 95.06 103 ARG A C 1
ATOM 759 O O . ARG A 1 103 ? -3.829 -5.527 -1.820 1.00 95.06 103 ARG A O 1
ATOM 766 N N . MET A 1 104 ? -3.451 -5.971 0.349 1.00 92.75 104 MET A N 1
ATOM 767 C CA . MET A 1 104 ? -2.064 -6.368 0.160 1.00 92.75 104 MET A CA 1
ATOM 768 C C . MET A 1 104 ? -1.917 -7.597 -0.732 1.00 92.75 104 MET A C 1
ATOM 770 O O . MET A 1 104 ? -0.941 -7.694 -1.466 1.00 92.75 104 MET A O 1
ATOM 774 N N . ASP A 1 105 ? -2.901 -8.497 -0.723 1.00 94.50 105 ASP A N 1
ATOM 775 C CA . ASP A 1 105 ? -2.901 -9.722 -1.524 1.00 94.50 105 ASP A CA 1
ATOM 776 C C . ASP A 1 105 ? -3.256 -9.495 -3.012 1.00 94.50 105 ASP A C 1
ATOM 778 O O . ASP A 1 105 ? -4.013 -10.240 -3.631 1.00 94.50 105 ASP A O 1
ATOM 782 N N . ASP A 1 106 ? -2.721 -8.430 -3.610 1.00 94.50 106 ASP A N 1
ATOM 783 C CA . ASP A 1 106 ? -2.885 -8.128 -5.028 1.00 94.50 106 ASP A CA 1
ATOM 784 C C . ASP A 1 106 ? -1.708 -8.690 -5.841 1.00 94.50 106 ASP A C 1
ATOM 786 O O . ASP A 1 106 ? -0.556 -8.252 -5.738 1.00 94.50 106 ASP A O 1
ATOM 790 N N . ARG A 1 107 ? -2.004 -9.697 -6.669 1.00 94.12 107 ARG A N 1
ATOM 791 C CA . ARG A 1 107 ? -1.021 -10.449 -7.469 1.00 94.12 107 ARG A CA 1
ATOM 792 C C . ARG A 1 107 ? -0.968 -10.012 -8.935 1.00 94.12 107 ARG A C 1
ATOM 794 O O . ARG A 1 107 ? -0.382 -10.722 -9.765 1.00 94.12 107 ARG A O 1
ATOM 801 N N . ARG A 1 108 ? -1.567 -8.866 -9.272 1.00 95.00 108 ARG A N 1
ATOM 802 C CA . ARG A 1 108 ? -1.397 -8.235 -10.586 1.00 95.00 108 ARG A CA 1
ATOM 803 C C . ARG A 1 108 ? 0.052 -7.796 -10.766 1.00 95.00 108 ARG A C 1
ATOM 805 O O . ARG A 1 108 ? 0.774 -7.562 -9.797 1.00 95.00 108 ARG A O 1
ATOM 812 N N . ASP A 1 109 ? 0.491 -7.736 -12.014 1.00 92.50 109 ASP A N 1
ATOM 813 C CA . ASP A 1 109 ? 1.846 -7.302 -12.323 1.00 92.50 109 ASP A CA 1
ATOM 814 C C . ASP A 1 109 ? 1.995 -5.789 -12.155 1.00 92.50 109 ASP A C 1
ATOM 816 O O . ASP A 1 109 ? 1.096 -5.026 -12.508 1.00 92.50 109 ASP A O 1
ATOM 820 N N . VAL A 1 110 ? 3.167 -5.359 -11.699 1.00 90.19 110 VAL A N 1
ATOM 821 C CA . VAL A 1 110 ? 3.543 -3.942 -11.641 1.00 90.19 110 VAL A CA 1
ATOM 822 C C . VAL A 1 110 ? 4.732 -3.680 -12.572 1.00 90.19 110 VAL A C 1
ATOM 824 O O . VAL A 1 110 ? 5.426 -4.602 -13.004 1.00 90.19 110 VAL A O 1
ATOM 827 N N . GLY A 1 111 ? 4.885 -2.426 -12.995 1.00 81.88 111 GLY A N 1
ATOM 828 C CA . GLY A 1 111 ? 6.042 -1.981 -13.770 1.00 81.88 111 GLY A CA 1
ATOM 829 C C . GLY A 1 111 ? 7.265 -1.710 -12.889 1.00 81.88 111 GLY A C 1
ATOM 830 O O . GLY A 1 111 ? 7.267 -1.963 -11.687 1.00 81.88 111 GLY A O 1
ATOM 831 N N . ILE A 1 112 ? 8.306 -1.135 -13.490 1.00 83.88 112 ILE A N 1
ATOM 832 C CA . ILE A 1 112 ? 9.499 -0.685 -12.762 1.00 83.88 112 ILE A CA 1
ATOM 833 C C . ILE A 1 112 ? 9.154 0.555 -11.934 1.00 83.88 112 ILE A C 1
ATOM 835 O O . ILE A 1 112 ? 8.583 1.516 -12.458 1.00 83.88 112 ILE A O 1
ATOM 839 N N . LEU A 1 113 ? 9.561 0.550 -10.666 1.00 86.50 113 LEU A N 1
ATOM 840 C CA . LEU A 1 113 ? 9.376 1.655 -9.730 1.00 86.50 113 LEU A CA 1
ATOM 841 C C . LEU A 1 113 ? 10.709 2.184 -9.213 1.00 86.50 113 LEU A C 1
ATOM 843 O O . LEU A 1 113 ? 11.726 1.490 -9.214 1.00 86.50 113 LEU A O 1
ATOM 847 N N . SER A 1 114 ? 10.692 3.443 -8.788 1.00 88.00 114 SER A N 1
ATOM 848 C CA . SER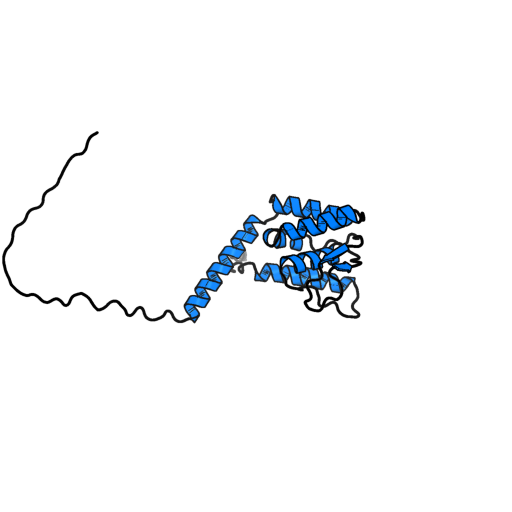 A 1 114 ? 11.835 4.117 -8.180 1.00 88.00 114 SER A CA 1
ATOM 849 C C . SER A 1 114 ? 11.436 4.660 -6.812 1.00 88.00 114 SER A C 1
ATOM 851 O O . SER A 1 114 ? 10.364 5.246 -6.667 1.00 88.00 114 SER A O 1
ATOM 853 N N . PHE A 1 115 ? 12.296 4.483 -5.820 1.00 85.75 115 PHE A N 1
ATOM 854 C CA . PHE A 1 115 ? 12.078 4.965 -4.457 1.00 85.75 115 PHE A CA 1
ATOM 855 C C . PHE A 1 115 ? 13.316 5.719 -3.974 1.00 85.75 115 PHE A C 1
ATOM 857 O O . PHE A 1 115 ? 14.426 5.398 -4.391 1.00 85.75 115 PHE A O 1
ATOM 864 N N . GLU A 1 116 ? 13.154 6.714 -3.106 1.00 84.12 116 GLU A N 1
ATOM 865 C CA . GLU A 1 116 ? 14.292 7.438 -2.525 1.00 84.12 116 GLU A CA 1
ATOM 866 C C . GLU A 1 116 ? 15.117 6.510 -1.641 1.00 84.12 116 GLU A C 1
ATOM 868 O O . GLU A 1 116 ? 14.584 5.844 -0.758 1.00 84.12 116 GLU A O 1
ATOM 873 N N . ASN A 1 117 ? 16.425 6.459 -1.849 1.00 81.31 117 ASN A N 1
ATOM 874 C CA . ASN A 1 117 ? 17.292 5.669 -0.992 1.00 81.31 117 ASN A CA 1
ATOM 875 C C . ASN A 1 117 ? 17.599 6.455 0.289 1.00 81.31 117 ASN A C 1
ATOM 877 O O . ASN A 1 117 ? 18.307 7.457 0.248 1.00 81.31 117 ASN A O 1
ATOM 881 N N . ARG A 1 118 ? 17.050 6.008 1.423 1.00 77.62 118 ARG A N 1
ATOM 882 C CA . ARG A 1 118 ? 17.234 6.659 2.733 1.00 77.62 118 ARG A CA 1
ATOM 883 C C . ARG A 1 118 ? 18.367 6.060 3.571 1.00 77.62 118 ARG A C 1
ATOM 885 O O . ARG A 1 118 ? 18.516 6.433 4.731 1.00 77.62 118 ARG A O 1
ATOM 892 N N . SER A 1 119 ? 19.146 5.124 3.023 1.00 76.81 119 SER A N 1
ATOM 893 C CA . SER A 1 119 ? 20.313 4.599 3.736 1.00 76.81 119 SER A CA 1
ATOM 894 C C . SER A 1 119 ? 21.366 5.704 3.913 1.00 76.81 119 SER A C 1
ATOM 896 O O . SER A 1 119 ? 21.676 6.386 2.934 1.00 76.81 119 SER A O 1
ATOM 898 N N . PRO A 1 120 ? 21.943 5.882 5.117 1.00 77.56 120 PRO A N 1
ATOM 899 C CA . PRO A 1 120 ? 22.991 6.879 5.349 1.00 77.56 120 PRO A CA 1
ATOM 900 C C . PRO A 1 120 ? 24.249 6.618 4.506 1.00 77.56 120 PRO A C 1
ATOM 902 O O . PRO A 1 120 ? 24.960 7.559 4.171 1.00 77.56 120 PRO A O 1
ATOM 905 N N . ASP A 1 121 ? 24.473 5.362 4.109 1.00 79.81 121 ASP A N 1
ATOM 906 C CA . ASP A 1 121 ? 25.616 4.932 3.296 1.00 79.81 121 ASP A CA 1
ATOM 907 C C . ASP A 1 121 ? 25.240 4.716 1.817 1.00 79.81 121 ASP A C 1
ATOM 909 O O . ASP A 1 121 ? 25.950 4.042 1.065 1.00 79.81 121 ASP A O 1
ATOM 913 N N . ALA A 1 122 ? 24.088 5.233 1.377 1.00 82.19 122 ALA A N 1
ATOM 914 C CA . ALA A 1 122 ? 23.650 5.108 -0.006 1.00 82.19 122 ALA A CA 1
ATOM 915 C C . ALA A 1 122 ? 24.576 5.875 -0.961 1.00 82.19 122 ALA A C 1
ATOM 917 O O . ALA A 1 122 ? 24.699 7.095 -0.881 1.00 82.19 122 ALA A O 1
ATOM 918 N N . PHE A 1 123 ? 25.166 5.167 -1.927 1.00 79.19 123 PHE A N 1
ATOM 919 C CA . PHE A 1 123 ? 25.914 5.802 -3.017 1.00 79.19 123 PHE A CA 1
ATOM 920 C C . PHE A 1 123 ? 24.993 6.580 -3.978 1.00 79.19 123 PHE A C 1
ATOM 922 O O . PHE A 1 123 ? 25.356 7.650 -4.460 1.00 79.19 123 PHE A O 1
ATOM 929 N N . GLU A 1 124 ? 23.783 6.069 -4.231 1.00 82.31 124 GLU A N 1
ATOM 930 C CA . GLU A 1 124 ? 22.764 6.703 -5.077 1.00 82.31 124 GLU A CA 1
ATOM 931 C C . GLU A 1 124 ? 21.548 7.118 -4.245 1.00 82.31 124 GLU A C 1
ATOM 933 O O . GLU A 1 124 ? 21.058 6.332 -3.434 1.00 82.31 124 GLU A O 1
ATOM 938 N N . GLY A 1 125 ? 21.009 8.318 -4.494 1.00 85.19 125 GLY A N 1
ATOM 939 C CA . GLY A 1 125 ? 19.829 8.844 -3.789 1.00 85.19 125 GLY A CA 1
ATOM 940 C C . GLY A 1 125 ? 18.495 8.192 -4.178 1.00 85.19 125 GLY A C 1
ATOM 941 O O . GLY A 1 125 ? 17.462 8.507 -3.591 1.00 85.19 125 GLY A O 1
ATOM 942 N N . VAL A 1 126 ? 18.483 7.284 -5.158 1.00 86.19 126 VAL A N 1
ATOM 943 C CA . VAL A 1 126 ? 17.284 6.583 -5.639 1.00 86.19 126 VAL A CA 1
ATOM 944 C C . VAL A 1 126 ? 17.616 5.107 -5.838 1.00 86.19 126 VAL A C 1
ATOM 946 O O . VAL A 1 126 ? 18.680 4.775 -6.343 1.00 86.19 126 VAL A O 1
ATOM 949 N N . ARG A 1 127 ? 16.693 4.215 -5.470 1.00 85.00 127 ARG A N 1
ATOM 950 C CA . ARG A 1 127 ? 16.731 2.787 -5.807 1.00 85.00 127 ARG A CA 1
ATOM 951 C C . ARG A 1 127 ? 15.710 2.484 -6.899 1.00 85.00 127 ARG A C 1
ATOM 953 O O . ARG A 1 127 ? 14.539 2.847 -6.772 1.00 85.00 127 ARG A O 1
ATOM 960 N N . HIS A 1 128 ? 16.139 1.811 -7.962 1.00 81.50 128 HIS A N 1
ATOM 961 C CA . HIS A 1 128 ? 15.252 1.297 -9.006 1.00 81.50 128 HIS A CA 1
ATOM 962 C C . HIS A 1 128 ? 14.952 -0.176 -8.736 1.00 81.50 128 HIS A C 1
ATOM 964 O O . HIS A 1 128 ? 15.854 -1.008 -8.755 1.00 81.50 128 HIS A O 1
ATOM 970 N N . MET A 1 129 ? 13.683 -0.499 -8.492 1.00 77.12 129 MET A N 1
ATOM 971 C CA . MET A 1 129 ? 13.255 -1.844 -8.120 1.00 77.12 129 MET A CA 1
ATOM 972 C C . MET A 1 129 ? 12.335 -2.414 -9.199 1.00 77.12 129 MET A C 1
ATOM 974 O O . MET A 1 129 ? 11.280 -1.856 -9.516 1.00 77.12 129 MET A O 1
ATOM 978 N N . GLY A 1 130 ? 12.730 -3.559 -9.755 1.00 77.81 130 GLY A N 1
ATOM 979 C CA . GLY A 1 130 ? 11.857 -4.402 -10.564 1.00 77.81 130 GLY A CA 1
ATOM 980 C C . GLY A 1 130 ? 10.938 -5.202 -9.653 1.00 77.81 130 GLY A C 1
ATOM 981 O O . GLY A 1 130 ? 11.181 -6.382 -9.423 1.00 77.81 130 GLY A O 1
ATOM 982 N N . LEU A 1 131 ? 9.923 -4.550 -9.089 1.00 82.31 131 LEU A N 1
ATOM 983 C CA . LEU A 1 131 ? 8.914 -5.222 -8.276 1.00 82.31 131 LEU A CA 1
ATOM 984 C C . LEU A 1 131 ? 7.988 -5.968 -9.241 1.00 82.31 131 LEU A C 1
ATOM 986 O O . LEU A 1 131 ? 7.408 -5.338 -10.115 1.00 82.31 131 LEU A O 1
ATOM 990 N N . PRO A 1 132 ? 7.886 -7.304 -9.187 1.00 84.44 132 PRO A N 1
ATOM 991 C CA . PRO A 1 132 ? 7.135 -8.021 -10.209 1.00 84.44 132 PRO A CA 1
ATOM 992 C C . PRO A 1 132 ? 5.623 -7.908 -9.993 1.00 84.44 132 PRO A C 1
ATOM 994 O O . PRO A 1 132 ? 4.876 -7.916 -10.970 1.00 84.44 132 PRO A O 1
ATOM 997 N N . LYS A 1 133 ? 5.157 -7.786 -8.741 1.00 92.00 133 LYS A N 1
ATOM 998 C CA . LYS A 1 133 ? 3.729 -7.771 -8.391 1.00 92.00 133 LYS A CA 1
ATOM 999 C C . LYS A 1 133 ? 3.332 -6.565 -7.547 1.00 92.00 133 LYS A C 1
ATOM 1001 O O . LYS A 1 133 ? 4.152 -6.006 -6.823 1.00 92.00 133 LYS A O 1
ATOM 1006 N N . VAL A 1 134 ? 2.045 -6.221 -7.577 1.00 94.50 134 VAL A N 1
ATOM 1007 C CA . VAL A 1 134 ? 1.471 -5.161 -6.734 1.00 94.50 134 VAL A CA 1
ATOM 1008 C C . VAL A 1 134 ? 1.752 -5.416 -5.252 1.00 94.50 134 VAL A C 1
ATOM 1010 O O . VAL A 1 134 ? 2.205 -4.497 -4.586 1.00 94.50 134 VAL A O 1
ATOM 1013 N N . VAL A 1 135 ? 1.605 -6.642 -4.744 1.00 93.62 135 VAL A N 1
ATOM 1014 C CA . VAL A 1 135 ? 1.973 -6.992 -3.355 1.00 93.62 135 VAL A CA 1
ATOM 1015 C C . VAL A 1 135 ? 3.426 -6.648 -3.003 1.00 93.62 135 VAL A C 1
ATOM 1017 O O . VAL A 1 135 ? 3.691 -6.177 -1.901 1.00 93.62 135 VAL A O 1
ATOM 1020 N N . ASP A 1 136 ? 4.363 -6.814 -3.943 1.00 89.88 136 ASP A N 1
ATOM 1021 C CA . ASP A 1 136 ? 5.774 -6.461 -3.740 1.00 89.88 136 ASP A CA 1
ATOM 1022 C C . ASP A 1 136 ? 5.940 -4.927 -3.663 1.00 89.88 136 ASP A C 1
ATOM 1024 O O . ASP A 1 136 ? 6.704 -4.414 -2.852 1.00 89.88 136 ASP A O 1
ATOM 1028 N N . CYS A 1 137 ? 5.167 -4.180 -4.459 1.00 92.44 137 CYS A N 1
ATOM 1029 C CA . CYS A 1 137 ? 5.087 -2.718 -4.384 1.00 92.44 137 CYS A CA 1
ATOM 1030 C C . CYS A 1 137 ? 4.428 -2.211 -3.099 1.00 92.44 137 CYS A C 1
ATOM 1032 O O . CYS A 1 137 ? 4.873 -1.208 -2.544 1.00 92.44 137 CYS A O 1
ATOM 1034 N N . LEU A 1 138 ? 3.367 -2.866 -2.634 1.00 94.81 138 LEU A N 1
ATOM 1035 C CA . LEU A 1 138 ? 2.661 -2.465 -1.422 1.00 94.81 138 LEU A CA 1
ATOM 1036 C C . LEU A 1 138 ? 3.517 -2.681 -0.175 1.00 94.81 138 LEU A C 1
ATOM 1038 O O . LEU A 1 138 ? 3.472 -1.845 0.719 1.00 94.81 138 LEU A O 1
ATOM 1042 N N . ASP A 1 139 ? 4.330 -3.736 -0.145 1.00 92.88 139 ASP A N 1
ATOM 1043 C CA . ASP A 1 139 ? 5.311 -3.976 0.919 1.00 92.88 139 ASP A CA 1
ATOM 1044 C C . ASP A 1 139 ? 6.316 -2.824 1.053 1.00 92.88 139 ASP A C 1
ATOM 1046 O O . ASP A 1 139 ? 6.544 -2.299 2.145 1.00 92.88 139 ASP A O 1
ATOM 1050 N N . GLU A 1 140 ? 6.849 -2.363 -0.078 1.00 91.44 140 GLU A N 1
ATOM 1051 C CA . GLU A 1 140 ? 7.782 -1.239 -0.115 1.00 91.44 140 GLU A CA 1
ATOM 1052 C C . GLU A 1 140 ? 7.106 0.080 0.290 1.00 91.44 140 GLU A C 1
ATOM 1054 O O . GLU A 1 140 ? 7.621 0.826 1.117 1.00 91.44 140 GLU A O 1
ATOM 1059 N N . ILE A 1 141 ? 5.906 0.352 -0.233 1.00 93.62 141 ILE A N 1
ATOM 1060 C CA . ILE A 1 141 ? 5.127 1.547 0.127 1.00 93.62 141 ILE A CA 1
ATOM 1061 C C . ILE A 1 141 ? 4.818 1.570 1.624 1.00 93.62 141 ILE A C 1
ATOM 1063 O O . ILE A 1 141 ? 4.921 2.618 2.260 1.00 93.62 141 ILE A O 1
ATOM 1067 N N . LEU A 1 142 ? 4.418 0.435 2.196 1.00 93.25 142 LEU A N 1
ATOM 1068 C CA . LEU A 1 142 ? 4.137 0.346 3.621 1.00 93.25 142 LEU A CA 1
ATOM 1069 C C . LEU A 1 142 ? 5.408 0.565 4.442 1.00 93.25 142 LEU A C 1
ATOM 1071 O O . LEU A 1 142 ? 5.359 1.334 5.397 1.00 93.25 142 LEU A O 1
ATOM 1075 N N . SER A 1 143 ? 6.539 -0.005 4.022 1.00 90.69 143 SER A N 1
ATOM 1076 C CA . SER A 1 143 ? 7.843 0.220 4.660 1.00 90.69 143 SER A CA 1
ATOM 1077 C C . SER A 1 143 ? 8.255 1.698 4.619 1.00 90.69 143 SER A C 1
ATOM 1079 O O . SER A 1 143 ? 8.719 2.242 5.619 1.00 90.69 143 SER A O 1
ATOM 1081 N N . GLU A 1 144 ? 8.004 2.389 3.505 1.00 91.06 144 GLU A N 1
ATOM 1082 C CA . GLU A 1 144 ? 8.235 3.833 3.360 1.00 91.06 144 GLU A CA 1
ATOM 1083 C C . GLU A 1 144 ? 7.340 4.685 4.272 1.00 91.06 144 GLU A C 1
ATOM 1085 O O . GLU A 1 144 ? 7.784 5.715 4.789 1.00 91.06 144 GLU A O 1
ATOM 1090 N N . ILE A 1 145 ? 6.084 4.271 4.477 1.00 91.81 145 ILE A N 1
ATOM 1091 C CA . ILE A 1 145 ? 5.115 4.971 5.335 1.00 91.81 145 ILE A CA 1
ATOM 1092 C C . ILE A 1 145 ? 5.412 4.747 6.823 1.00 91.81 145 ILE A C 1
ATOM 1094 O O . ILE A 1 145 ? 5.278 5.674 7.628 1.00 91.81 145 ILE A O 1
ATOM 1098 N N . THR A 1 146 ? 5.740 3.516 7.218 1.00 89.00 146 THR A N 1
ATOM 1099 C CA . THR A 1 146 ? 5.905 3.147 8.631 1.00 89.00 146 THR A CA 1
ATOM 1100 C C . THR A 1 146 ? 7.328 3.353 9.133 1.00 89.00 146 THR A C 1
ATOM 1102 O O . THR A 1 146 ? 7.505 3.574 10.331 1.00 89.00 146 THR A O 1
ATOM 1105 N N . GLY A 1 147 ? 8.318 3.316 8.237 1.00 87.44 147 G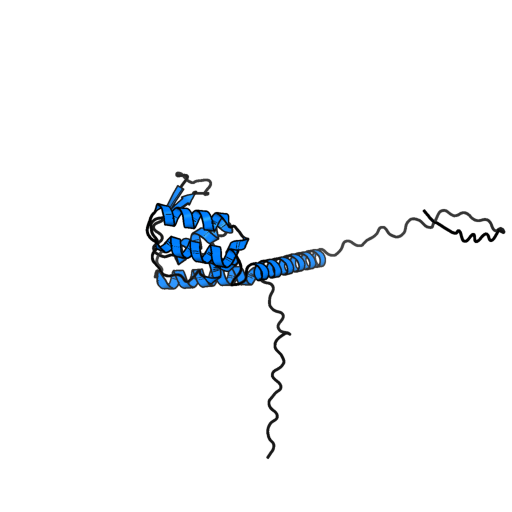LY A N 1
ATOM 1106 C CA . GLY A 1 147 ? 9.735 3.227 8.583 1.00 87.44 147 GLY A CA 1
ATOM 1107 C C . GLY A 1 147 ? 10.160 1.829 9.046 1.00 87.44 147 GLY A C 1
ATOM 1108 O O . GLY A 1 147 ? 11.285 1.665 9.508 1.00 87.44 147 GLY A O 1
ATOM 1109 N N . GLU A 1 148 ? 9.278 0.828 8.947 1.00 81.00 148 GLU A N 1
ATOM 1110 C CA . GLU A 1 148 ? 9.538 -0.545 9.379 1.00 81.00 148 GLU A CA 1
ATOM 1111 C C . GLU A 1 148 ? 9.600 -1.482 8.167 1.00 81.00 148 GLU A C 1
ATOM 1113 O O . GLU A 1 148 ? 8.598 -1.624 7.462 1.00 81.00 148 GLU A O 1
ATOM 1118 N N . PRO A 1 149 ? 10.725 -2.180 7.937 1.00 73.50 149 PRO A N 1
ATOM 1119 C CA . PRO A 1 149 ? 10.823 -3.175 6.879 1.00 73.50 149 PRO A CA 1
ATOM 1120 C C . PRO A 1 149 ? 10.168 -4.495 7.327 1.00 73.50 149 PRO A C 1
ATOM 1122 O O . PRO A 1 149 ? 10.851 -5.480 7.600 1.00 73.50 149 PRO A O 1
ATOM 1125 N N . VAL A 1 150 ? 8.836 -4.524 7.430 1.00 66.88 150 VAL A N 1
ATOM 1126 C CA . VAL A 1 150 ? 8.078 -5.681 7.955 1.00 66.88 150 VAL A CA 1
ATOM 1127 C C . VAL A 1 150 ? 8.154 -6.898 7.013 1.00 66.88 150 VAL A C 1
ATOM 1129 O O . VAL A 1 150 ? 8.138 -8.034 7.482 1.00 66.88 150 VAL A O 1
ATOM 1132 N N . GLY A 1 151 ? 8.305 -6.684 5.697 1.00 57.66 151 GLY A N 1
ATOM 1133 C CA . GLY A 1 151 ? 8.396 -7.745 4.680 1.00 57.66 151 GLY A CA 1
ATOM 1134 C C . GLY A 1 151 ? 9.796 -8.047 4.124 1.00 57.66 151 GLY A C 1
ATOM 1135 O O . GLY A 1 151 ? 9.948 -8.942 3.285 1.00 57.66 151 GLY A O 1
ATOM 1136 N N . SER A 1 152 ? 10.835 -7.360 4.614 1.00 52.69 152 SER A N 1
ATOM 1137 C CA . SER A 1 152 ? 12.217 -7.432 4.097 1.00 52.69 152 SER A CA 1
ATOM 1138 C C . SER A 1 152 ? 12.978 -8.726 4.452 1.00 52.69 152 SER A C 1
ATOM 1140 O O . SER A 1 152 ? 14.151 -8.888 4.125 1.00 52.69 152 SER A O 1
ATOM 1142 N N . MET A 1 153 ? 12.327 -9.738 5.037 1.00 46.59 153 MET A N 1
ATOM 1143 C CA . MET A 1 153 ? 12.959 -11.047 5.301 1.00 46.59 153 MET A CA 1
ATOM 1144 C C . MET A 1 153 ? 13.205 -11.908 4.038 1.00 46.59 153 MET A C 1
ATOM 1146 O O . MET A 1 153 ? 13.419 -13.121 4.123 1.00 46.59 153 MET A O 1
ATOM 1150 N N . ALA A 1 154 ? 13.216 -11.300 2.850 1.00 42.88 154 ALA A N 1
ATOM 1151 C CA . ALA A 1 154 ? 13.476 -11.951 1.570 1.00 42.88 154 ALA A CA 1
ATOM 1152 C C . ALA A 1 154 ? 14.876 -11.618 1.017 1.00 42.88 154 ALA A C 1
ATOM 1154 O O . ALA A 1 154 ? 15.031 -11.317 -0.163 1.00 42.88 154 ALA A O 1
ATOM 1155 N N . ALA A 1 155 ? 15.910 -11.713 1.853 1.00 39.19 155 ALA A N 1
ATOM 1156 C CA . ALA A 1 155 ? 17.278 -11.880 1.373 1.00 39.19 155 ALA A CA 1
ATOM 1157 C C . ALA A 1 155 ? 17.560 -13.386 1.181 1.00 39.19 155 ALA A C 1
ATOM 1159 O O . ALA A 1 155 ? 17.870 -14.091 2.134 1.00 39.19 155 ALA A O 1
ATOM 1160 N N . GLY A 1 156 ? 17.427 -13.875 -0.060 1.00 37.91 156 GLY A N 1
ATOM 1161 C CA . GLY A 1 156 ? 18.032 -15.133 -0.528 1.00 37.91 156 GLY A CA 1
ATOM 1162 C C . GLY A 1 156 ? 17.144 -16.390 -0.549 1.00 37.91 156 GLY A C 1
ATOM 1163 O O . GLY A 1 156 ? 16.946 -17.046 0.466 1.00 37.91 156 GLY A O 1
ATOM 1164 N N . GLY A 1 157 ? 16.698 -16.796 -1.747 1.00 43.69 157 GLY A N 1
ATOM 1165 C CA . GLY A 1 157 ? 16.466 -18.212 -2.089 1.00 43.69 157 GLY A CA 1
ATOM 1166 C C . GLY A 1 157 ? 15.065 -18.820 -1.920 1.00 43.69 157 GLY A C 1
ATOM 1167 O O . GLY A 1 157 ? 14.906 -19.996 -2.235 1.00 43.69 157 GLY A O 1
ATOM 1168 N N . ARG A 1 158 ? 14.046 -18.083 -1.461 1.00 59.09 158 ARG A N 1
ATOM 1169 C CA . ARG A 1 158 ? 12.674 -18.622 -1.325 1.00 59.09 158 ARG A CA 1
ATOM 1170 C C . ARG A 1 158 ? 11.846 -18.512 -2.605 1.00 59.09 158 ARG A C 1
ATOM 1172 O O . ARG A 1 158 ? 12.025 -17.585 -3.395 1.00 59.09 158 ARG A O 1
ATOM 1179 N N . GLU A 1 159 ? 10.904 -19.444 -2.778 1.00 59.31 159 GLU A N 1
ATOM 1180 C CA . GLU A 1 159 ? 9.921 -19.376 -3.859 1.00 59.31 159 GLU A CA 1
ATOM 1181 C C . GLU A 1 159 ? 9.107 -18.069 -3.766 1.00 59.31 159 GLU A C 1
ATOM 1183 O O . GLU A 1 159 ? 8.599 -17.724 -2.696 1.00 59.31 159 GLU A O 1
ATOM 1188 N N . PRO A 1 160 ? 8.923 -17.328 -4.873 1.00 64.31 160 PRO A N 1
ATOM 1189 C CA . PRO A 1 160 ? 8.247 -16.029 -4.841 1.00 64.31 160 PRO A CA 1
ATOM 1190 C C . PRO A 1 160 ? 6.788 -16.057 -4.355 1.00 64.31 160 PRO A C 1
ATOM 1192 O O . PRO A 1 160 ? 6.231 -15.006 -4.047 1.00 64.31 160 PRO A O 1
ATOM 1195 N N . GLY A 1 161 ? 6.124 -17.218 -4.369 1.00 64.50 161 GLY A N 1
ATOM 1196 C CA . GLY A 1 161 ? 4.747 -17.376 -3.890 1.00 64.50 161 GLY A CA 1
ATOM 1197 C C . GLY A 1 161 ? 4.659 -17.325 -2.366 1.00 64.50 161 GLY A C 1
ATOM 1198 O O . GLY A 1 161 ? 4.000 -16.442 -1.823 1.00 64.50 161 GLY A O 1
ATOM 1199 N N . THR A 1 162 ? 5.399 -18.209 -1.695 1.00 70.12 162 THR A N 1
ATOM 1200 C CA . THR A 1 162 ? 5.419 -18.340 -0.229 1.00 70.12 162 THR A CA 1
ATOM 1201 C C . THR A 1 162 ? 5.928 -17.074 0.457 1.00 70.12 162 THR A C 1
ATOM 1203 O O . THR A 1 162 ? 5.341 -16.629 1.439 1.00 70.12 162 THR A O 1
ATOM 1206 N N . ALA A 1 163 ? 6.936 -16.412 -0.120 1.00 80.94 163 ALA A N 1
ATOM 1207 C CA . ALA A 1 163 ? 7.451 -15.146 0.404 1.00 80.94 163 ALA A CA 1
ATOM 1208 C C . ALA A 1 163 ? 6.391 -14.027 0.450 1.00 80.94 163 ALA A C 1
ATOM 1210 O O . ALA A 1 163 ? 6.437 -13.163 1.320 1.00 80.94 163 ALA A O 1
ATOM 1211 N N . ARG A 1 164 ? 5.426 -14.012 -0.474 1.00 86.88 164 ARG A N 1
ATOM 1212 C CA . ARG A 1 164 ? 4.372 -12.984 -0.500 1.00 86.88 164 ARG A CA 1
ATOM 1213 C C . ARG A 1 164 ? 3.269 -13.259 0.509 1.00 86.88 164 ARG A C 1
ATOM 1215 O O . ARG A 1 164 ? 2.764 -12.314 1.104 1.00 86.88 164 ARG A O 1
ATOM 1222 N N . ASP A 1 165 ? 2.923 -14.525 0.718 1.00 88.38 165 ASP A N 1
ATOM 1223 C CA . ASP A 1 165 ? 1.936 -14.913 1.729 1.00 88.38 165 ASP A CA 1
ATOM 1224 C C . ASP A 1 165 ? 2.451 -14.563 3.132 1.00 88.38 165 ASP A C 1
ATOM 1226 O O . ASP A 1 165 ? 1.724 -13.974 3.930 1.00 88.38 165 ASP A O 1
ATOM 1230 N N . GLU A 1 166 ? 3.740 -14.815 3.391 1.00 85.62 166 GLU A N 1
ATOM 1231 C CA . GLU A 1 166 ? 4.425 -14.391 4.618 1.00 85.62 166 GLU A CA 1
ATOM 1232 C C . GLU A 1 166 ? 4.369 -12.867 4.810 1.00 85.62 166 GLU A C 1
ATOM 1234 O O . GLU A 1 166 ? 4.079 -12.400 5.910 1.00 85.62 166 GLU A O 1
ATOM 1239 N N . ARG A 1 167 ? 4.576 -12.070 3.750 1.00 87.88 167 ARG A N 1
ATOM 1240 C CA . ARG A 1 167 ? 4.452 -10.602 3.829 1.00 87.88 167 ARG A CA 1
ATOM 1241 C C . ARG A 1 167 ? 3.028 -10.153 4.132 1.00 87.88 167 ARG A C 1
ATOM 1243 O O . ARG A 1 167 ? 2.834 -9.313 5.008 1.00 87.88 167 ARG A O 1
ATOM 1250 N N . VAL A 1 168 ? 2.031 -10.706 3.437 1.00 90.75 168 VAL A N 1
ATOM 1251 C CA . VAL A 1 168 ? 0.613 -10.402 3.701 1.00 90.75 168 VAL A CA 1
ATOM 1252 C C . VAL A 1 168 ? 0.273 -10.724 5.159 1.00 90.75 168 VAL A C 1
ATOM 1254 O O . VAL A 1 168 ? -0.359 -9.910 5.838 1.00 90.75 168 VAL A O 1
ATOM 1257 N N . ALA A 1 169 ? 0.733 -11.871 5.667 1.00 89.31 169 ALA A N 1
ATOM 1258 C CA . ALA A 1 169 ? 0.548 -12.263 7.059 1.00 89.31 169 ALA A CA 1
ATOM 1259 C C . ALA A 1 169 ? 1.237 -11.288 8.028 1.00 89.31 169 ALA A C 1
ATOM 1261 O O . ALA A 1 169 ? 0.588 -10.800 8.952 1.00 89.31 169 ALA A O 1
ATOM 1262 N N . ALA A 1 170 ? 2.500 -10.931 7.782 1.00 89.19 170 ALA A N 1
ATOM 1263 C CA . ALA A 1 170 ? 3.270 -10.030 8.639 1.00 89.19 170 ALA A CA 1
ATOM 1264 C C . ALA A 1 170 ? 2.631 -8.634 8.748 1.00 89.19 170 ALA A C 1
ATOM 1266 O O . ALA A 1 170 ? 2.523 -8.073 9.839 1.00 89.19 170 ALA A O 1
ATOM 1267 N N . TRP A 1 171 ? 2.128 -8.083 7.641 1.00 90.62 171 TRP A N 1
ATOM 1268 C CA . TRP A 1 171 ? 1.417 -6.802 7.664 1.00 90.62 171 TRP A CA 1
ATOM 1269 C C . TRP A 1 171 ? 0.031 -6.888 8.304 1.00 90.62 171 TRP A C 1
ATOM 1271 O O . TRP A 1 171 ? -0.411 -5.947 8.969 1.00 90.62 171 TRP A O 1
ATOM 1281 N N . THR A 1 172 ? -0.650 -8.023 8.155 1.00 89.94 172 THR A N 1
ATOM 1282 C CA . THR A 1 172 ? -1.910 -8.281 8.862 1.00 89.94 172 THR A CA 1
ATOM 1283 C C . THR A 1 172 ? -1.677 -8.345 10.373 1.00 89.94 172 THR A C 1
ATOM 1285 O O . THR A 1 172 ? -2.428 -7.746 11.143 1.00 89.94 172 THR A O 1
ATOM 1288 N N . GLU A 1 173 ? -0.601 -8.997 10.811 1.00 86.25 173 GLU A N 1
ATOM 1289 C CA . GLU A 1 173 ? -0.190 -9.043 12.214 1.00 86.25 173 GLU A CA 1
ATOM 1290 C C . GLU A 1 173 ? 0.241 -7.665 12.735 1.00 86.25 173 GLU A C 1
ATOM 1292 O O . GLU A 1 173 ? -0.135 -7.273 13.841 1.00 86.25 173 GLU A O 1
ATOM 1297 N N . TYR A 1 174 ? 0.962 -6.882 11.925 1.00 86.06 174 TYR A N 1
ATOM 1298 C CA . TYR A 1 174 ? 1.288 -5.489 12.236 1.00 86.06 174 TYR A CA 1
ATOM 1299 C C . TYR A 1 174 ? 0.024 -4.675 12.547 1.00 86.06 174 TYR A C 1
ATOM 1301 O O . TYR A 1 174 ? -0.053 -4.021 13.590 1.00 86.06 174 TYR A O 1
ATOM 1309 N N . LEU A 1 175 ? -1.006 -4.767 11.698 1.00 84.56 175 LEU A N 1
ATOM 1310 C CA . LEU A 1 175 ? -2.294 -4.123 11.968 1.00 84.56 175 LEU A CA 1
ATOM 1311 C C . LEU A 1 175 ? -2.974 -4.650 13.233 1.00 84.56 175 LEU A C 1
ATOM 1313 O O . LEU A 1 175 ? -3.560 -3.864 13.982 1.00 84.56 175 LEU A O 1
ATOM 1317 N N . ALA A 1 176 ? -2.923 -5.962 13.471 1.00 82.12 176 ALA A N 1
ATOM 1318 C CA . ALA A 1 176 ? -3.527 -6.573 14.649 1.00 82.12 176 ALA A CA 1
ATOM 1319 C C . ALA A 1 176 ? -2.875 -6.061 15.940 1.00 82.12 176 ALA A C 1
ATOM 1321 O O . ALA A 1 176 ? -3.582 -5.745 16.889 1.00 82.12 176 ALA A O 1
ATOM 1322 N N . ARG A 1 177 ? -1.549 -5.886 15.951 1.00 80.38 177 ARG A N 1
ATOM 1323 C CA . ARG A 1 177 ? -0.795 -5.300 17.070 1.00 80.38 177 ARG A CA 1
ATOM 1324 C C . ARG A 1 177 ? -1.106 -3.819 17.290 1.00 80.38 177 ARG A C 1
ATOM 1326 O O . ARG A 1 177 ? -1.052 -3.351 18.425 1.00 80.38 177 ARG A O 1
ATOM 1333 N N . MET A 1 178 ? -1.454 -3.089 16.230 1.00 72.25 178 MET A N 1
ATOM 1334 C CA . MET A 1 178 ? -1.945 -1.713 16.350 1.00 72.25 178 MET A CA 1
ATOM 1335 C C . MET A 1 178 ? -3.414 -1.641 16.789 1.00 72.25 178 MET A C 1
ATOM 1337 O O . MET A 1 178 ? -3.853 -0.608 17.276 1.00 72.25 178 MET A O 1
ATOM 1341 N N . SER A 1 179 ? -4.189 -2.716 16.653 1.00 63.06 179 SER A N 1
ATOM 1342 C CA . SER A 1 179 ? -5.579 -2.771 17.114 1.00 63.06 179 SER A CA 1
ATOM 1343 C C . SER A 1 179 ? -5.630 -3.178 18.592 1.00 63.06 179 SER A C 1
ATOM 1345 O O . SER A 1 179 ? -4.877 -4.061 19.002 1.00 63.06 179 SER A O 1
ATOM 1347 N N . PRO A 1 180 ? -6.520 -2.624 19.436 1.00 54.00 180 PRO A N 1
ATOM 1348 C CA . PRO A 1 180 ? -6.750 -3.241 20.736 1.00 54.00 180 PRO A CA 1
ATOM 1349 C C . PRO A 1 180 ? -7.357 -4.640 20.544 1.00 54.00 180 PRO A C 1
ATOM 1351 O O . PRO A 1 180 ? -8.199 -4.825 19.658 1.00 54.00 180 PRO A O 1
ATOM 1354 N N . PRO A 1 181 ? -6.990 -5.624 21.383 1.00 50.97 181 PRO A N 1
ATOM 1355 C CA . PRO A 1 181 ? -7.637 -6.926 21.357 1.00 50.97 181 PRO A CA 1
ATOM 1356 C C . PRO A 1 181 ? -9.133 -6.745 21.625 1.00 50.97 181 PRO A C 1
ATOM 1358 O O . PRO A 1 181 ? -9.521 -6.064 22.578 1.00 50.97 181 PRO A O 1
ATOM 1361 N N . VAL A 1 182 ? -9.981 -7.357 20.794 1.00 48.28 182 VAL A N 1
ATOM 1362 C CA . VAL A 1 182 ? -11.418 -7.432 21.074 1.00 48.28 182 VAL A CA 1
ATOM 1363 C C . VAL A 1 182 ? -11.566 -8.156 22.415 1.00 48.28 182 VAL A C 1
ATOM 1365 O O . VAL A 1 182 ? -11.116 -9.300 22.529 1.00 48.28 182 VAL A O 1
ATOM 1368 N N . PRO A 1 183 ? -12.147 -7.532 23.456 1.00 46.38 183 PRO A N 1
ATOM 1369 C CA . PRO A 1 183 ? -12.347 -8.224 24.716 1.00 46.38 183 PRO A CA 1
ATOM 1370 C C . PRO A 1 183 ? -13.260 -9.423 24.456 1.00 46.38 183 PRO A C 1
ATOM 1372 O O . PRO A 1 183 ? -14.369 -9.263 23.952 1.00 46.38 183 PRO A O 1
ATOM 1375 N N . ALA A 1 184 ? -12.817 -10.623 24.838 1.00 47.53 184 ALA A N 1
ATOM 1376 C CA . ALA A 1 184 ? -13.507 -11.900 24.614 1.00 47.53 184 ALA A CA 1
ATOM 1377 C C . ALA A 1 184 ? -14.934 -11.999 25.216 1.00 47.53 184 ALA A C 1
ATOM 1379 O O . ALA A 1 184 ? -15.577 -13.040 25.133 1.00 47.53 184 ALA A O 1
ATOM 1380 N N . LYS A 1 185 ? -15.449 -10.926 25.828 1.00 47.88 185 LYS A N 1
ATOM 1381 C CA . LYS A 1 185 ? -16.754 -10.854 26.498 1.00 47.88 185 LYS A CA 1
ATOM 1382 C C . LYS A 1 185 ? -17.933 -10.453 25.602 1.00 47.88 185 LYS A C 1
ATOM 1384 O O . LYS A 1 185 ? -19.048 -10.402 26.107 1.00 47.88 185 LYS A O 1
ATOM 1389 N N . SER A 1 186 ? -17.736 -10.181 24.312 1.00 42.16 186 SER A N 1
ATOM 1390 C CA . SER A 1 186 ? -18.831 -9.810 23.394 1.00 42.16 186 SER A CA 1
ATOM 1391 C C . SER A 1 186 ? -19.367 -10.954 22.525 1.00 42.16 186 SER A C 1
ATOM 1393 O O . SER A 1 186 ? -20.281 -10.726 21.736 1.00 42.16 186 SER A O 1
ATOM 1395 N N . LEU A 1 187 ? -18.889 -12.193 22.696 1.00 42.47 187 LEU A N 1
ATOM 1396 C CA . LEU A 1 187 ? -19.613 -13.362 22.190 1.00 42.47 187 LEU A CA 1
ATOM 1397 C C . LEU A 1 187 ? -20.821 -13.606 23.108 1.00 42.47 187 LEU A C 1
ATOM 1399 O O . LEU A 1 187 ? -20.615 -13.940 24.280 1.00 42.47 187 LEU A O 1
ATOM 1403 N N . PRO A 1 188 ? -22.075 -13.442 22.637 1.00 46.69 188 PRO A N 1
ATOM 1404 C CA . PRO A 1 188 ? -23.218 -13.897 23.408 1.00 46.69 188 PRO A CA 1
ATOM 1405 C C . PRO A 1 188 ? -23.004 -15.383 23.673 1.00 46.69 188 PRO A C 1
ATOM 1407 O O . PRO A 1 188 ? -22.781 -16.154 22.739 1.00 46.69 188 PRO A O 1
ATOM 1410 N N . ALA A 1 189 ? -23.010 -15.764 24.952 1.00 47.66 189 ALA A N 1
ATOM 1411 C CA . ALA A 1 189 ? -22.919 -17.156 25.349 1.00 47.66 189 ALA A CA 1
ATOM 1412 C C . ALA A 1 189 ? -23.940 -17.941 24.521 1.00 47.66 189 ALA A C 1
ATOM 1414 O O . ALA A 1 189 ? -25.147 -17.717 24.650 1.00 47.66 189 ALA A O 1
ATOM 1415 N N . LEU A 1 190 ? -23.452 -18.821 23.642 1.00 49.47 190 LEU A N 1
ATOM 1416 C CA . LEU A 1 190 ? -24.278 -19.840 23.017 1.00 49.47 190 LEU A CA 1
ATOM 1417 C C . LEU A 1 190 ? -24.926 -20.593 24.175 1.00 49.47 190 LEU A C 1
ATOM 1419 O O . LEU A 1 190 ? -24.267 -21.365 24.871 1.00 49.47 190 LEU A O 1
ATOM 1423 N N . ARG A 1 191 ? -26.204 -20.291 24.440 1.00 50.03 191 ARG A N 1
ATOM 1424 C CA . ARG A 1 191 ? -27.006 -21.055 25.389 1.00 50.03 191 ARG A CA 1
ATOM 1425 C C . ARG A 1 191 ? -26.879 -22.512 24.952 1.00 50.03 191 ARG A C 1
ATOM 1427 O O . ARG A 1 191 ? -27.196 -22.794 23.794 1.00 50.03 191 ARG A O 1
ATOM 1434 N N . PRO A 1 192 ? -26.416 -23.427 25.819 1.00 47.66 192 PRO A N 1
ATOM 1435 C CA . PRO A 1 192 ? -26.434 -24.834 25.476 1.00 47.66 192 PRO A CA 1
ATOM 1436 C C . PRO A 1 192 ? -27.876 -25.193 25.128 1.00 47.66 192 PRO A C 1
ATOM 1438 O O . PRO A 1 192 ? -28.798 -24.903 25.897 1.00 47.66 192 PRO A O 1
ATOM 1441 N N . ALA A 1 193 ? -28.067 -25.740 23.927 1.00 54.75 193 ALA A N 1
ATOM 1442 C CA . ALA A 1 193 ? -29.359 -26.220 23.479 1.00 54.75 193 ALA A CA 1
ATOM 1443 C C . ALA A 1 193 ? -29.917 -27.145 24.563 1.00 54.75 193 ALA A C 1
ATOM 1445 O O . ALA A 1 193 ? -29.258 -28.106 24.971 1.00 54.75 193 ALA A O 1
ATOM 1446 N N . ALA A 1 194 ? -31.106 -26.814 25.069 1.00 56.84 194 ALA A N 1
ATOM 1447 C CA . ALA A 1 194 ? -31.828 -27.677 25.982 1.00 56.84 194 ALA A CA 1
ATOM 1448 C C . ALA A 1 194 ? -31.926 -29.059 25.328 1.00 56.84 194 ALA A C 1
ATOM 1450 O O . ALA A 1 194 ? -32.483 -29.187 24.237 1.00 56.84 194 ALA A O 1
ATOM 1451 N N . ARG A 1 195 ? -31.347 -30.082 25.969 1.00 56.16 195 ARG A N 1
ATOM 1452 C CA . ARG A 1 195 ? -31.584 -31.469 25.564 1.00 56.16 195 ARG A CA 1
ATOM 1453 C C . ARG A 1 195 ? -33.095 -31.700 25.614 1.00 56.16 195 ARG A C 1
ATOM 1455 O O . ARG A 1 195 ? -33.668 -31.525 26.692 1.00 56.16 195 ARG A O 1
ATOM 1462 N N . PRO A 1 196 ? -33.747 -32.097 24.510 1.00 59.03 196 PRO A N 1
ATOM 1463 C CA . PRO A 1 196 ? -35.095 -32.619 24.608 1.00 59.03 196 PRO A CA 1
ATOM 1464 C C . PRO A 1 196 ? -35.014 -33.926 25.398 1.00 59.03 196 PRO A C 1
ATOM 1466 O O . PRO A 1 196 ? -34.342 -34.873 24.993 1.00 59.03 196 PRO A O 1
ATOM 1469 N N . GLY A 1 197 ? -35.634 -33.939 26.576 1.00 71.69 197 GLY A N 1
ATOM 1470 C CA . GLY A 1 197 ? -35.780 -35.151 27.363 1.00 71.69 197 GLY A CA 1
ATOM 1471 C C . GLY A 1 197 ? -36.754 -36.106 26.684 1.00 71.69 197 GLY A C 1
ATOM 1472 O O . GLY A 1 197 ? -37.898 -35.730 26.425 1.00 71.69 197 GLY A O 1
ATOM 1473 N N . ARG A 1 198 ? -36.298 -37.331 26.433 1.00 49.97 198 ARG A N 1
ATOM 1474 C CA . ARG A 1 198 ? -37.038 -38.577 26.651 1.00 49.97 198 ARG A CA 1
ATOM 1475 C C . ARG A 1 198 ? -36.081 -39.755 26.595 1.00 49.97 198 ARG A C 1
ATOM 1477 O O . ARG A 1 198 ? -35.249 -39.776 25.664 1.00 49.97 198 ARG A O 1
#

Organism: NCBI:txid406548